Protein AF-A0A661D7A5-F1 (afdb_monomer)

Secondary structure (DSSP, 8-state):
-PPPPHHHHHHHHHHHHTT-SEEE--HHHHHHHHHH--SEEETTEEE--HHHHHHHHHHHHHHHSS-TTT-PPPS-HHHHTTT-S-S---SS-TTTTEEEEE-SSS-BGGGTB--PPTT--EEEEGGG---TT--EEEEE--HHHHHTGGGS---GGGTTSEEEE--STHHHHHHHHHHHHS-TT-EEEEE--SSHHHHHHHHHSTTEEEE------HHHHTTS-GGGG-

Foldseek 3Di:
DDDQAPVLLQVLLVCLQVVDQKDFLDPSVVVVCVVQVAADDDPRMGGHDPVSNVSSQVVCCVAVQDGSPVPQDADAPVVSVVGHPDQRRYPARNLLQKWWKAFLFFAPVQQPGTHDDQLDTDIDGNVSGDQVPAQEEEEEADPVCVSNVNVDPDDPVRRGHIYTYCDDDSSVSNQLVNLVPHDLNRAYEYEYPPDPVSVVCQVPRPSHDYYDDDDDDPVVVVPDDPVVPD

Structure (mmCIF, N/CA/C/O backbone):
data_AF-A0A661D7A5-F1
#
_entry.id   AF-A0A661D7A5-F1
#
loop_
_atom_site.group_PDB
_atom_site.id
_atom_site.type_symbol
_atom_site.label_atom_id
_atom_site.label_alt_id
_atom_site.label_comp_id
_atom_site.label_asym_id
_atom_site.label_entity_id
_atom_site.label_seq_id
_atom_site.pdbx_PDB_ins_code
_atom_site.Cartn_x
_atom_site.Cartn_y
_atom_site.Cartn_z
_atom_site.occupancy
_atom_site.B_iso_or_equiv
_atom_site.auth_seq_id
_atom_site.auth_comp_id
_atom_site.auth_asym_id
_atom_site.auth_atom_id
_atom_site.pdbx_PDB_model_num
ATOM 1 N N . MET A 1 1 ? 19.283 -17.595 -11.813 1.00 38.16 1 MET A N 1
ATOM 2 C CA . MET A 1 1 ? 20.186 -16.515 -12.274 1.00 38.16 1 MET A CA 1
ATOM 3 C C . MET A 1 1 ? 19.379 -15.227 -12.352 1.00 38.16 1 MET A C 1
ATOM 5 O O . MET A 1 1 ? 18.215 -15.293 -12.727 1.00 38.16 1 MET A O 1
ATOM 9 N N . ALA A 1 2 ? 19.924 -14.093 -11.909 1.00 44.44 2 ALA A N 1
ATOM 10 C CA . ALA A 1 2 ? 19.205 -12.819 -11.947 1.00 44.44 2 ALA A CA 1
ATOM 11 C C . ALA A 1 2 ? 19.074 -12.344 -13.404 1.00 44.44 2 ALA A C 1
ATOM 13 O O . ALA A 1 2 ? 20.087 -12.173 -14.073 1.00 44.44 2 ALA A O 1
ATOM 14 N N . GLY A 1 3 ? 17.844 -12.180 -13.896 1.00 66.06 3 GLY A N 1
ATOM 15 C CA . GLY A 1 3 ? 17.587 -11.725 -15.266 1.00 66.06 3 GLY A CA 1
ATOM 16 C C . GLY A 1 3 ? 17.964 -10.256 -15.488 1.00 66.06 3 GLY A C 1
ATOM 17 O O . GLY A 1 3 ? 18.005 -9.459 -14.547 1.00 66.06 3 GLY A O 1
ATOM 18 N N . LEU A 1 4 ? 18.216 -9.888 -16.745 1.00 78.31 4 LEU A N 1
ATOM 19 C CA . LEU A 1 4 ? 18.549 -8.518 -17.133 1.00 78.31 4 LEU A CA 1
ATOM 20 C C . LEU A 1 4 ? 17.357 -7.568 -16.914 1.00 78.31 4 LEU A C 1
ATOM 22 O O . LEU A 1 4 ? 16.273 -7.761 -17.460 1.00 78.31 4 LEU A O 1
ATOM 26 N N . GLY A 1 5 ? 17.565 -6.509 -16.125 1.00 79.56 5 GLY A N 1
ATOM 27 C CA . GLY A 1 5 ? 16.567 -5.454 -15.896 1.00 79.56 5 GLY A CA 1
ATOM 28 C C . GLY A 1 5 ? 16.405 -4.474 -17.070 1.00 79.56 5 GLY A C 1
ATOM 29 O O . GLY A 1 5 ? 17.194 -4.482 -18.016 1.00 79.56 5 GLY A O 1
ATOM 30 N N . ARG A 1 6 ? 15.421 -3.568 -16.980 1.00 80.50 6 ARG A N 1
ATOM 31 C CA . ARG A 1 6 ? 15.037 -2.627 -18.054 1.00 80.50 6 ARG A CA 1
ATOM 32 C C . ARG A 1 6 ? 16.199 -1.807 -18.624 1.00 80.50 6 ARG A C 1
ATOM 34 O O . ARG A 1 6 ? 16.338 -1.730 -19.841 1.00 80.50 6 ARG A O 1
ATOM 41 N N . SER A 1 7 ? 17.065 -1.259 -17.769 1.00 83.06 7 SER A N 1
ATOM 42 C CA . SER A 1 7 ? 18.216 -0.452 -18.201 1.00 83.06 7 SER A CA 1
ATOM 43 C C . SER A 1 7 ? 19.174 -1.228 -19.113 1.00 83.06 7 SER A C 1
ATOM 45 O O . SER A 1 7 ? 19.693 -0.668 -20.074 1.00 83.06 7 SER A O 1
ATOM 47 N N . HIS A 1 8 ? 19.360 -2.531 -18.869 1.00 90.19 8 HIS A N 1
ATOM 48 C CA . HIS A 1 8 ? 20.185 -3.396 -19.718 1.00 90.19 8 HIS A CA 1
ATOM 49 C C . HIS A 1 8 ? 19.562 -3.561 -21.106 1.00 90.19 8 HIS A C 1
ATOM 51 O O . HIS A 1 8 ? 20.225 -3.379 -22.125 1.00 90.19 8 HIS A O 1
ATOM 57 N N . LYS A 1 9 ? 18.259 -3.858 -21.145 1.00 89.75 9 LYS A N 1
ATOM 58 C CA . LYS A 1 9 ? 17.516 -4.060 -22.394 1.00 89.75 9 LYS A CA 1
ATOM 59 C C . LYS A 1 9 ? 17.484 -2.785 -23.234 1.00 89.75 9 LYS A C 1
ATOM 61 O O . LYS A 1 9 ? 17.647 -2.845 -24.448 1.00 89.75 9 LYS A O 1
ATOM 66 N N . GLN A 1 10 ? 17.376 -1.624 -22.589 1.00 90.94 10 GLN A N 1
ATOM 67 C CA . GLN A 1 10 ? 17.417 -0.327 -23.260 1.00 90.94 10 GLN A CA 1
ATOM 68 C C . GLN A 1 10 ? 18.773 -0.037 -23.919 1.00 90.94 10 GLN A C 1
ATOM 70 O O . GLN A 1 10 ? 18.814 0.487 -25.033 1.00 90.94 10 GLN A O 1
ATOM 75 N N . GLU A 1 11 ? 19.881 -0.425 -23.287 1.00 93.25 11 GLU A N 1
ATOM 76 C CA . GLU A 1 11 ? 21.208 -0.301 -23.898 1.00 93.25 11 GLU A CA 1
ATOM 77 C C . GLU A 1 11 ? 21.402 -1.267 -25.076 1.00 93.25 11 GLU A C 1
ATOM 79 O O . GLU A 1 11 ? 21.977 -0.872 -26.092 1.00 93.25 11 GLU A O 1
ATOM 84 N N . VAL A 1 12 ? 20.845 -2.482 -25.015 1.00 91.81 12 VAL A N 1
ATOM 85 C CA . VAL A 1 12 ? 20.840 -3.415 -26.158 1.00 91.81 12 VAL A CA 1
ATOM 86 C C . VAL A 1 12 ? 20.012 -2.869 -27.327 1.00 91.81 12 VAL A C 1
ATOM 88 O O . VAL A 1 12 ? 20.498 -2.855 -28.459 1.00 91.81 12 VAL A O 1
ATOM 91 N N . VAL A 1 13 ? 18.813 -2.332 -27.067 1.00 93.31 13 VAL A N 1
ATOM 92 C CA . VAL A 1 13 ? 17.989 -1.633 -28.075 1.00 93.31 13 VAL A CA 1
ATOM 93 C C . VAL A 1 13 ? 18.787 -0.505 -28.727 1.00 93.31 13 VAL A C 1
ATOM 95 O O . VAL A 1 13 ? 18.857 -0.408 -29.953 1.00 93.31 13 VAL A O 1
ATOM 98 N N . LYS A 1 14 ? 19.439 0.337 -27.918 1.00 93.38 14 LYS A N 1
ATOM 99 C CA . LYS A 1 14 ? 20.245 1.461 -28.403 1.00 93.38 14 LYS A CA 1
ATOM 100 C C . LYS A 1 14 ? 21.409 0.991 -29.271 1.00 93.38 14 LYS A C 1
ATOM 102 O O . LYS A 1 14 ? 21.626 1.560 -30.339 1.00 93.38 14 LYS A O 1
ATOM 107 N N . LEU A 1 15 ? 22.134 -0.044 -28.844 1.00 94.56 15 LEU A N 1
ATOM 108 C CA . LEU A 1 15 ? 23.240 -0.625 -29.603 1.00 94.56 15 LEU A CA 1
ATOM 109 C C . LEU A 1 15 ? 22.775 -1.144 -30.968 1.00 94.56 15 LEU A C 1
ATOM 111 O O . LEU A 1 15 ? 23.405 -0.831 -31.982 1.00 94.56 15 LEU A O 1
ATOM 115 N N . LEU A 1 16 ? 21.670 -1.893 -30.999 1.00 92.69 16 LEU A N 1
ATOM 116 C CA . LEU A 1 16 ? 21.155 -2.533 -32.210 1.00 92.69 16 LEU A CA 1
ATOM 117 C C . LEU A 1 16 ? 20.518 -1.528 -33.178 1.00 92.69 16 LEU A C 1
ATOM 119 O O . LEU A 1 16 ? 20.823 -1.578 -34.371 1.00 92.69 16 LEU A O 1
ATOM 123 N N . LYS A 1 17 ? 19.716 -0.571 -32.686 1.00 91.06 17 LYS A N 1
ATOM 124 C CA . LYS A 1 17 ? 19.132 0.504 -33.513 1.00 91.06 17 LYS A CA 1
ATOM 125 C C . LYS A 1 17 ? 20.206 1.401 -34.122 1.00 91.06 17 LYS A C 1
ATOM 127 O O . LYS A 1 17 ? 20.164 1.701 -35.310 1.00 91.06 17 LYS A O 1
ATOM 132 N N . GLN A 1 18 ? 21.198 1.799 -33.324 1.00 90.81 18 GLN A N 1
ATOM 133 C CA . GLN A 1 18 ? 22.277 2.687 -33.775 1.00 90.81 18 GLN A CA 1
ATOM 134 C C . GLN A 1 18 ? 23.393 1.941 -34.520 1.00 90.81 18 GLN A C 1
ATOM 136 O O . GLN A 1 18 ? 24.372 2.566 -34.919 1.00 90.81 18 GLN A O 1
ATOM 141 N N . ARG A 1 19 ? 23.276 0.613 -34.683 1.00 88.88 19 ARG A N 1
ATOM 142 C CA . ARG A 1 19 ? 24.289 -0.262 -35.298 1.00 88.88 19 ARG A CA 1
ATOM 143 C C . ARG A 1 19 ? 25.697 0.002 -34.758 1.00 88.88 19 ARG A C 1
ATOM 145 O O . ARG A 1 19 ? 26.676 -0.024 -35.507 1.00 88.88 19 ARG A O 1
ATOM 152 N N . LYS A 1 20 ? 25.814 0.247 -33.451 1.00 90.12 20 LYS A N 1
ATOM 153 C CA . LYS A 1 20 ? 27.119 0.467 -32.821 1.00 90.12 20 LYS A CA 1
ATOM 154 C C . LYS A 1 20 ? 27.970 -0.787 -32.956 1.00 90.12 20 LYS A C 1
ATOM 156 O O . LYS A 1 20 ? 27.461 -1.901 -32.892 1.00 90.12 20 LYS A O 1
ATOM 161 N N . THR A 1 21 ? 29.261 -0.599 -33.184 1.00 91.38 21 THR A N 1
ATOM 162 C CA . THR A 1 21 ? 30.257 -1.680 -33.246 1.00 91.38 21 THR A CA 1
ATOM 163 C C . THR A 1 21 ? 31.017 -1.828 -31.936 1.00 91.38 21 THR A C 1
ATOM 165 O O . THR A 1 21 ? 31.726 -2.806 -31.754 1.00 91.38 21 THR A O 1
ATOM 168 N N . GLN A 1 22 ? 30.878 -0.867 -31.020 1.00 92.62 22 GLN A N 1
ATOM 169 C CA . GLN A 1 22 ? 31.524 -0.901 -29.716 1.00 92.62 22 GLN A CA 1
ATOM 170 C C . GLN A 1 22 ? 30.754 -0.080 -28.678 1.00 92.62 22 GLN A C 1
ATOM 172 O O . GLN A 1 22 ? 30.096 0.913 -29.011 1.00 92.62 22 GLN A O 1
ATOM 177 N N . VAL A 1 23 ? 30.899 -0.461 -27.413 1.00 93.19 23 VAL A N 1
ATOM 178 C CA . VAL A 1 23 ? 30.398 0.259 -26.232 1.00 93.19 23 VAL A CA 1
ATOM 179 C C . VAL A 1 23 ? 31.426 0.209 -25.110 1.00 93.19 23 VAL A C 1
ATOM 181 O O . VAL A 1 23 ? 32.253 -0.697 -25.057 1.00 93.19 23 VAL A O 1
ATOM 184 N N . THR A 1 24 ? 31.387 1.177 -24.195 1.00 95.12 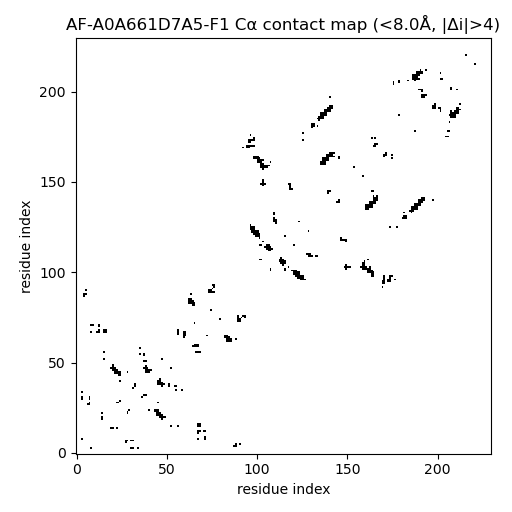24 THR A N 1
ATOM 185 C CA . THR A 1 24 ? 32.215 1.132 -22.984 1.00 95.12 24 THR A CA 1
ATOM 186 C C . THR A 1 24 ? 31.806 -0.062 -22.128 1.00 95.12 24 THR A C 1
ATOM 188 O O . THR A 1 24 ? 30.619 -0.249 -21.850 1.00 95.12 24 THR A O 1
ATOM 191 N N . PHE A 1 25 ? 32.786 -0.828 -21.648 1.00 91.50 25 PHE A N 1
ATOM 192 C CA . PHE A 1 25 ? 32.586 -2.008 -20.806 1.00 91.50 25 PHE A CA 1
ATOM 193 C C . PHE A 1 25 ? 32.275 -1.633 -19.346 1.00 91.50 25 PHE A C 1
ATOM 195 O O . PHE A 1 25 ? 32.978 -1.987 -18.400 1.00 91.50 25 PHE A O 1
ATOM 202 N N . SER A 1 26 ? 31.219 -0.835 -19.194 1.00 93.00 26 SER A N 1
ATOM 203 C CA . SER A 1 26 ? 30.629 -0.397 -17.928 1.00 93.00 26 SER A CA 1
ATOM 204 C C . SER A 1 26 ? 30.024 -1.566 -17.149 1.00 93.00 26 SER A C 1
ATOM 206 O O . SER A 1 26 ? 29.779 -2.627 -17.715 1.00 93.00 26 SER A O 1
ATOM 208 N N . THR A 1 27 ? 29.707 -1.357 -15.870 1.00 90.56 27 THR A N 1
ATOM 209 C CA . THR A 1 27 ? 29.027 -2.348 -15.013 1.00 90.56 27 THR A CA 1
ATOM 210 C C . THR A 1 27 ? 27.751 -2.913 -15.647 1.00 90.56 27 THR A C 1
ATOM 212 O O . THR A 1 27 ? 27.492 -4.110 -15.559 1.00 90.56 27 THR A O 1
ATOM 215 N N . LEU A 1 28 ? 26.991 -2.078 -16.360 1.00 90.44 28 LEU A N 1
ATOM 216 C CA . LEU A 1 28 ? 25.791 -2.495 -17.082 1.00 90.44 28 LEU A CA 1
ATOM 217 C C . LEU A 1 28 ? 26.119 -3.428 -18.266 1.00 90.44 28 LEU A C 1
ATOM 219 O O . LEU A 1 28 ? 25.502 -4.479 -18.424 1.00 90.44 28 LEU A O 1
ATOM 223 N N . TRP A 1 29 ? 27.119 -3.079 -19.081 1.00 92.81 29 TRP A N 1
ATOM 224 C CA . TRP A 1 29 ? 27.552 -3.907 -20.216 1.00 92.81 29 TRP A CA 1
ATOM 225 C C . TRP A 1 29 ? 28.325 -5.161 -19.788 1.00 92.81 29 TRP A C 1
ATOM 227 O O . TRP A 1 29 ? 28.289 -6.156 -20.503 1.00 92.81 29 TRP A O 1
ATOM 237 N N . GLN A 1 30 ? 28.938 -5.162 -18.603 1.00 87.62 30 GLN A N 1
ATOM 238 C CA . GLN A 1 30 ? 29.488 -6.363 -17.968 1.00 87.62 30 GLN A CA 1
ATOM 239 C C . GLN A 1 30 ? 28.385 -7.357 -17.602 1.00 87.62 30 GLN A C 1
ATOM 241 O O . GLN A 1 30 ? 28.549 -8.551 -17.831 1.00 87.62 30 GLN A O 1
ATOM 246 N N . ALA A 1 31 ? 27.249 -6.881 -17.083 1.00 84.50 31 ALA A N 1
ATOM 247 C CA . ALA A 1 31 ? 26.100 -7.737 -16.797 1.00 84.50 31 ALA A CA 1
ATOM 248 C C . ALA A 1 31 ? 25.474 -8.305 -18.082 1.00 84.50 31 ALA A C 1
ATOM 250 O O . ALA A 1 31 ? 25.195 -9.498 -18.140 1.00 84.50 31 ALA A O 1
ATOM 251 N N . ILE A 1 32 ? 25.322 -7.483 -19.131 1.00 83.94 32 ILE A N 1
ATOM 252 C CA . ILE A 1 32 ? 24.841 -7.935 -20.452 1.00 83.94 32 ILE A CA 1
ATOM 253 C C . ILE A 1 32 ? 25.791 -8.981 -21.046 1.00 83.94 32 ILE A C 1
ATOM 255 O O . ILE A 1 32 ? 25.340 -10.025 -21.510 1.00 83.94 32 ILE A O 1
ATOM 259 N N . TYR A 1 33 ? 27.101 -8.727 -20.999 1.00 83.00 33 TYR A N 1
ATOM 260 C CA . TYR A 1 33 ? 28.113 -9.658 -21.491 1.00 83.00 33 TYR A CA 1
ATOM 261 C C . TYR A 1 33 ? 28.133 -10.962 -20.693 1.00 83.00 33 TYR A C 1
ATOM 263 O O . TYR A 1 33 ? 28.157 -12.025 -21.289 1.00 83.00 33 TYR A O 1
ATOM 271 N N . LYS A 1 34 ? 28.052 -10.908 -19.360 1.00 80.38 34 LYS A N 1
ATOM 272 C CA . LYS A 1 34 ? 27.976 -12.110 -18.514 1.00 80.38 34 LYS A CA 1
ATOM 273 C C . LYS A 1 34 ? 26.723 -12.948 -18.790 1.00 80.38 34 LYS A C 1
ATOM 275 O O . LYS A 1 34 ? 26.726 -14.144 -18.534 1.00 80.38 34 LYS A O 1
ATOM 280 N N . HIS A 1 35 ? 25.646 -12.311 -19.243 1.00 78.81 35 HIS A N 1
ATOM 281 C CA . HIS A 1 35 ? 24.372 -12.975 -19.499 1.00 78.81 35 HIS A CA 1
ATOM 282 C C . HIS A 1 35 ? 24.306 -13.611 -20.890 1.00 78.81 35 HIS A C 1
ATOM 284 O O . HIS A 1 35 ? 23.866 -14.748 -21.012 1.00 78.81 35 HIS A O 1
ATOM 290 N N . PHE A 1 36 ? 24.742 -12.897 -21.932 1.00 79.44 36 PHE A N 1
ATOM 291 C CA . PHE A 1 36 ? 24.670 -13.394 -23.311 1.00 79.44 36 PHE A CA 1
ATOM 292 C C . PHE A 1 36 ? 25.971 -13.996 -23.837 1.00 79.44 36 PHE A C 1
ATOM 294 O O . PHE A 1 36 ? 25.916 -14.769 -24.785 1.00 79.44 36 PHE A O 1
ATOM 301 N N . GLU A 1 37 ? 27.116 -13.617 -23.269 1.00 80.38 37 GLU A N 1
ATOM 302 C CA . GLU A 1 37 ? 28.463 -14.022 -23.701 1.00 80.38 37 GLU A CA 1
ATOM 303 C C . GLU A 1 37 ? 28.752 -13.699 -25.181 1.00 80.38 37 GLU A C 1
ATOM 305 O O . GLU A 1 37 ? 29.412 -14.452 -25.892 1.00 80.38 37 GLU A O 1
ATOM 310 N N . ILE A 1 38 ? 28.247 -12.554 -25.660 1.00 79.19 38 ILE A N 1
ATOM 311 C CA . ILE A 1 38 ? 28.358 -12.112 -27.060 1.00 79.19 38 ILE A CA 1
ATOM 312 C C . ILE A 1 38 ? 29.224 -10.852 -27.178 1.00 79.19 38 ILE A C 1
ATOM 314 O O . ILE A 1 38 ? 29.037 -9.881 -26.439 1.00 79.19 38 ILE A O 1
ATOM 318 N N . GLY A 1 39 ? 30.109 -10.848 -28.180 1.00 83.25 39 GLY A N 1
ATOM 319 C CA . GLY A 1 39 ? 31.090 -9.793 -28.443 1.00 83.25 39 GLY A CA 1
ATOM 320 C C . GLY A 1 39 ? 32.467 -10.099 -27.846 1.00 83.25 39 GLY A C 1
ATOM 321 O O . GLY A 1 39 ? 32.665 -11.112 -27.181 1.00 83.25 39 GLY A O 1
ATOM 322 N N . SER A 1 40 ? 33.435 -9.216 -28.088 1.00 77.94 40 SER A N 1
ATOM 323 C CA . SER A 1 40 ? 34.814 -9.353 -27.605 1.00 77.94 40 SER A CA 1
ATOM 324 C C . SER A 1 40 ? 35.255 -8.141 -26.790 1.00 77.94 40 SER A C 1
ATOM 326 O O . SER A 1 40 ? 34.901 -7.001 -27.087 1.00 77.94 40 SER A O 1
ATOM 328 N N . ILE A 1 41 ? 36.018 -8.378 -25.724 1.00 86.38 41 ILE A N 1
ATOM 329 C CA . ILE A 1 41 ? 36.507 -7.313 -24.845 1.00 86.38 41 ILE A CA 1
ATOM 330 C C . ILE A 1 41 ? 37.875 -6.849 -25.343 1.00 86.38 41 ILE A C 1
ATOM 332 O O . ILE A 1 41 ? 38.805 -7.647 -25.429 1.00 86.38 41 ILE A O 1
ATOM 336 N N . ASP A 1 42 ? 38.010 -5.552 -25.608 1.00 84.75 42 ASP A N 1
ATOM 337 C CA . ASP A 1 42 ? 39.279 -4.909 -25.953 1.00 84.75 42 ASP A CA 1
ATOM 338 C C . ASP A 1 42 ? 39.356 -3.518 -25.311 1.00 84.75 42 ASP A C 1
ATOM 340 O O . ASP A 1 42 ? 38.432 -2.714 -25.430 1.00 84.75 42 ASP A O 1
ATOM 344 N N . ASN A 1 43 ? 40.445 -3.229 -24.594 1.00 83.81 43 ASN A N 1
ATOM 345 C CA . ASN A 1 43 ? 40.748 -1.917 -24.006 1.00 83.81 43 ASN A CA 1
ATOM 346 C C . ASN A 1 43 ? 39.547 -1.193 -23.354 1.00 83.81 43 ASN A C 1
ATOM 348 O O . ASN A 1 43 ? 39.214 -0.053 -23.689 1.00 83.81 43 ASN A O 1
ATOM 352 N N . LYS A 1 44 ? 38.894 -1.855 -22.384 1.00 88.81 44 LYS A N 1
ATOM 353 C CA . LYS A 1 44 ? 37.699 -1.362 -21.655 1.00 88.81 44 LYS A CA 1
ATOM 354 C C . LYS A 1 44 ? 36.475 -1.102 -22.541 1.00 88.81 44 LYS A C 1
ATOM 356 O O . LYS A 1 44 ? 35.543 -0.406 -22.125 1.00 88.81 44 LYS A O 1
ATOM 361 N N . LYS A 1 45 ? 36.446 -1.664 -23.742 1.00 91.88 45 LYS A N 1
ATOM 362 C CA . LYS A 1 45 ? 35.297 -1.658 -24.639 1.00 91.88 45 LYS A CA 1
ATOM 363 C C . LYS A 1 45 ? 34.854 -3.084 -24.913 1.00 91.88 45 LYS A C 1
ATOM 365 O O . LYS A 1 45 ? 35.649 -4.017 -24.870 1.00 91.88 45 LYS A O 1
ATOM 370 N N . LEU A 1 46 ? 33.569 -3.223 -25.188 1.00 91.12 46 LEU A N 1
ATOM 371 C CA . LEU A 1 46 ? 32.985 -4.432 -25.737 1.00 91.12 46 LEU A CA 1
ATOM 372 C C . LEU A 1 46 ? 32.696 -4.169 -27.213 1.00 91.12 46 LEU A C 1
ATOM 374 O O . LEU A 1 46 ? 31.984 -3.215 -27.538 1.00 91.12 46 LEU A O 1
ATOM 378 N N . ILE A 1 47 ? 33.307 -4.967 -28.079 1.00 90.31 47 ILE A N 1
ATOM 379 C CA . ILE A 1 47 ? 33.272 -4.867 -29.535 1.00 90.31 47 ILE A CA 1
ATOM 380 C C . ILE A 1 47 ? 32.308 -5.920 -30.077 1.00 90.31 47 ILE A C 1
ATOM 382 O O . ILE A 1 47 ? 32.268 -7.053 -29.605 1.00 90.31 47 ILE A O 1
ATOM 386 N N . PHE A 1 48 ? 31.535 -5.536 -31.089 1.00 87.06 48 PHE A N 1
ATOM 387 C CA . PHE A 1 48 ? 30.560 -6.390 -31.747 1.00 87.06 48 PHE A CA 1
ATOM 388 C C . PHE A 1 48 ? 30.793 -6.402 -33.254 1.00 87.06 48 PHE A C 1
ATOM 390 O O . PHE A 1 48 ? 30.715 -5.363 -33.922 1.00 87.06 48 PHE A O 1
ATOM 397 N N . SER A 1 49 ? 31.004 -7.594 -33.804 1.00 79.62 49 SER A N 1
ATOM 398 C CA . SER A 1 49 ? 30.921 -7.829 -35.240 1.00 79.62 49 SER A CA 1
ATOM 399 C C . SER A 1 49 ? 29.470 -7.742 -35.735 1.00 79.62 49 SER A C 1
ATOM 401 O O . SER A 1 49 ? 28.502 -7.646 -34.973 1.00 79.62 49 SER A O 1
ATOM 403 N N . SER A 1 50 ? 29.281 -7.777 -37.055 1.00 77.00 50 SER A N 1
ATOM 404 C CA . SER A 1 50 ? 27.937 -7.906 -37.630 1.00 77.00 50 SER A CA 1
ATOM 405 C C . SER A 1 50 ? 27.253 -9.208 -37.209 1.00 77.00 50 SER A C 1
ATOM 407 O O . SER A 1 50 ? 26.053 -9.185 -36.950 1.00 77.00 50 SER A O 1
ATOM 409 N N . GLN A 1 51 ? 28.016 -10.295 -37.069 1.00 69.12 51 GLN A N 1
ATOM 410 C CA . GLN A 1 51 ? 27.506 -11.579 -36.600 1.00 69.12 51 GLN A CA 1
ATOM 411 C C . GLN A 1 51 ? 27.110 -11.512 -35.122 1.00 69.12 51 GLN A C 1
ATOM 413 O O . GLN A 1 51 ? 26.007 -11.921 -34.780 1.00 69.12 51 GLN A O 1
ATOM 418 N N . ASP A 1 52 ? 27.928 -10.885 -34.272 1.00 70.19 52 ASP A N 1
ATOM 419 C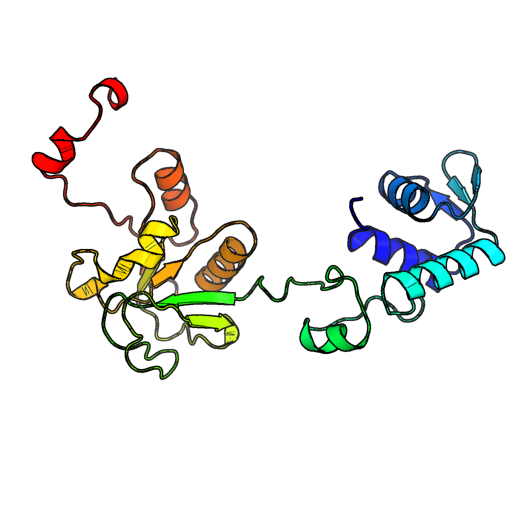 CA . ASP A 1 52 ? 27.620 -10.724 -32.843 1.00 70.19 52 ASP A CA 1
ATOM 420 C C . ASP A 1 52 ? 26.330 -9.939 -32.618 1.00 70.19 52 ASP A C 1
ATOM 422 O O . ASP A 1 52 ? 25.530 -10.282 -31.756 1.00 70.19 52 ASP A O 1
ATOM 426 N N . ARG A 1 53 ? 26.077 -8.897 -33.413 1.00 88.00 53 ARG A N 1
ATOM 427 C CA . ARG A 1 53 ? 24.831 -8.122 -33.301 1.00 88.00 53 ARG A CA 1
ATOM 428 C C . ARG A 1 53 ? 23.606 -8.925 -33.708 1.00 88.00 53 ARG A C 1
ATOM 430 O O . ARG A 1 53 ? 22.542 -8.726 -33.125 1.00 88.00 53 ARG A O 1
ATOM 437 N N . GLU A 1 54 ? 23.737 -9.805 -34.694 1.00 79.06 54 GLU A N 1
ATOM 438 C CA . GLU A 1 54 ? 22.634 -10.672 -35.102 1.00 79.06 54 GLU A CA 1
ATOM 439 C C . GLU A 1 54 ? 22.407 -11.801 -34.091 1.00 79.06 54 GLU A C 1
ATOM 441 O O . GLU A 1 54 ? 21.259 -12.089 -33.754 1.00 79.06 54 GLU A O 1
ATOM 446 N N . CYS A 1 55 ? 23.478 -12.357 -33.518 1.00 69.50 55 CYS A N 1
ATOM 447 C CA . CYS A 1 55 ? 23.399 -13.285 -32.393 1.00 69.50 55 CYS A CA 1
ATOM 448 C C . CYS A 1 55 ? 22.742 -12.619 -31.177 1.00 69.50 55 CYS A C 1
ATOM 450 O O . CYS A 1 55 ? 21.814 -13.179 -30.607 1.00 69.50 55 CYS A O 1
ATOM 452 N N . LEU A 1 56 ? 23.151 -11.396 -30.820 1.00 83.94 56 LEU A N 1
ATOM 453 C CA . LEU A 1 56 ? 22.588 -10.654 -29.690 1.00 83.94 56 LEU A CA 1
ATOM 454 C C . LEU A 1 56 ? 21.103 -10.362 -29.904 1.00 83.94 56 LEU A C 1
ATOM 456 O O . LEU A 1 56 ? 20.310 -10.542 -28.986 1.00 83.94 56 LEU A O 1
ATOM 460 N N . ARG A 1 57 ? 20.714 -9.956 -31.119 1.00 88.31 57 ARG A N 1
ATOM 461 C CA . ARG A 1 57 ? 19.307 -9.770 -31.490 1.00 88.31 57 ARG A CA 1
ATOM 462 C C . ARG A 1 57 ? 18.524 -11.076 -31.393 1.00 88.31 57 ARG A C 1
ATOM 464 O O . ARG A 1 57 ? 17.456 -11.081 -30.799 1.00 88.31 57 ARG A O 1
ATOM 471 N N . SER A 1 58 ? 19.043 -12.165 -31.952 1.00 72.19 58 SER A N 1
ATOM 472 C CA . SER A 1 58 ? 18.360 -13.464 -31.963 1.00 72.19 58 SER A CA 1
ATOM 473 C C . SER A 1 58 ? 18.174 -14.015 -30.548 1.00 72.19 58 SER A C 1
ATOM 475 O O . SER A 1 58 ? 17.084 -14.467 -30.200 1.00 72.19 58 SER A O 1
ATOM 477 N N . SER A 1 59 ? 19.206 -13.911 -29.706 1.00 72.12 59 SER A N 1
ATOM 478 C CA . SER A 1 59 ? 19.146 -14.282 -28.289 1.00 72.12 59 SER A CA 1
ATOM 479 C C . SER A 1 59 ? 18.168 -13.400 -27.515 1.00 72.12 59 SER A C 1
ATOM 481 O O . SER A 1 59 ? 17.355 -13.917 -26.754 1.00 72.12 59 SER A O 1
ATOM 483 N N . ALA A 1 60 ? 18.180 -12.088 -27.759 1.00 81.38 60 ALA A N 1
ATOM 484 C CA . ALA A 1 60 ? 17.239 -11.157 -27.150 1.00 81.38 60 ALA A CA 1
ATOM 485 C C . ALA A 1 60 ? 15.786 -11.424 -27.575 1.00 81.38 60 ALA A C 1
ATOM 487 O O . ALA A 1 60 ? 14.916 -11.416 -26.720 1.00 81.38 60 ALA A O 1
ATOM 488 N N . ILE A 1 61 ? 15.509 -11.726 -28.850 1.00 81.44 61 ILE A N 1
ATOM 489 C CA . ILE A 1 61 ? 14.159 -12.098 -29.316 1.00 81.44 61 ILE A CA 1
ATOM 490 C C . ILE A 1 61 ? 13.686 -13.365 -28.608 1.00 81.44 61 ILE A C 1
ATOM 492 O O . ILE A 1 61 ? 12.572 -13.410 -28.093 1.00 81.44 61 ILE A O 1
ATOM 496 N N . LYS A 1 62 ? 14.548 -14.386 -28.560 1.00 70.88 62 LYS A N 1
ATOM 497 C CA . LYS A 1 62 ? 14.234 -15.672 -27.933 1.00 70.88 62 LYS A CA 1
ATOM 498 C C . LYS A 1 62 ? 13.943 -15.533 -26.438 1.00 70.88 62 LYS A C 1
ATOM 500 O O . LYS A 1 62 ? 13.091 -16.248 -25.924 1.00 70.88 62 LYS A O 1
ATOM 505 N N . GLU A 1 63 ? 14.659 -14.650 -25.749 1.00 73.12 63 GLU A N 1
ATOM 506 C CA . GLU A 1 63 ? 14.513 -14.456 -24.306 1.00 73.12 63 GLU A CA 1
ATOM 507 C C . GLU A 1 63 ? 13.430 -13.434 -23.935 1.00 73.12 63 GLU A C 1
ATOM 509 O O . GLU A 1 63 ? 12.746 -13.596 -22.931 1.00 73.12 63 GLU A O 1
ATOM 514 N N . TRP A 1 64 ? 13.279 -12.355 -24.704 1.00 78.69 64 TRP A N 1
ATOM 515 C CA . TRP A 1 64 ? 12.434 -11.212 -24.341 1.00 78.69 64 TRP A CA 1
ATOM 516 C C . TRP A 1 64 ? 11.088 -11.195 -25.057 1.00 78.69 64 TRP A C 1
ATOM 518 O O . TRP A 1 64 ? 10.215 -10.425 -24.662 1.00 78.69 64 TRP A O 1
ATOM 528 N N . GLY A 1 65 ? 10.914 -12.004 -26.103 1.00 70.88 65 GLY A N 1
ATOM 529 C CA . GLY A 1 65 ? 9.650 -12.106 -26.829 1.00 70.88 65 GLY A CA 1
ATOM 530 C C . GLY A 1 65 ? 9.355 -10.946 -27.785 1.00 70.88 65 GLY A C 1
ATOM 531 O O . GLY A 1 65 ? 8.283 -10.899 -28.375 1.00 70.88 65 GLY A O 1
ATOM 532 N N . PHE A 1 66 ? 10.284 -10.004 -27.969 1.00 79.25 66 PHE A N 1
ATOM 533 C CA . PHE A 1 66 ? 10.159 -8.910 -28.937 1.00 79.25 66 PHE A CA 1
ATOM 534 C C . PHE A 1 66 ? 11.505 -8.613 -29.601 1.00 79.25 66 PHE A C 1
ATOM 536 O O . PHE A 1 66 ? 12.562 -8.943 -29.060 1.00 79.25 66 PHE A O 1
ATOM 543 N N . ASP A 1 67 ? 11.477 -7.962 -30.765 1.00 86.25 67 ASP A N 1
ATOM 544 C CA . ASP A 1 67 ? 12.691 -7.522 -31.450 1.00 86.25 67 ASP A CA 1
ATOM 545 C C . ASP A 1 67 ? 13.209 -6.193 -30.871 1.00 86.25 67 ASP A C 1
ATOM 547 O O . ASP A 1 67 ? 12.548 -5.158 -31.000 1.00 86.25 67 ASP A O 1
ATOM 551 N N . PRO A 1 68 ? 14.425 -6.151 -30.288 1.00 86.12 68 PRO A N 1
ATOM 552 C CA . PRO A 1 68 ? 15.004 -4.909 -29.777 1.00 86.12 68 PRO A CA 1
ATOM 553 C C . PRO A 1 68 ? 15.178 -3.809 -30.836 1.00 86.12 68 PRO A C 1
ATOM 555 O O . PRO A 1 68 ? 15.353 -2.640 -30.486 1.00 86.12 68 PRO A O 1
ATOM 558 N N . ARG A 1 69 ? 15.171 -4.149 -32.131 1.00 86.31 69 ARG A N 1
ATOM 559 C CA . ARG A 1 69 ? 15.218 -3.156 -33.213 1.00 86.31 69 ARG A CA 1
ATOM 560 C C . ARG A 1 69 ? 13.927 -2.358 -33.343 1.00 86.31 69 ARG A C 1
ATOM 562 O O . ARG A 1 69 ? 14.007 -1.233 -33.828 1.00 86.31 69 ARG A O 1
ATOM 569 N N . ASP A 1 70 ? 12.800 -2.864 -32.858 1.00 83.56 70 ASP A N 1
ATOM 570 C CA . ASP A 1 70 ? 11.524 -2.145 -32.898 1.00 83.56 70 ASP A CA 1
ATOM 571 C C . ASP A 1 70 ? 11.417 -1.164 -31.720 1.00 83.56 70 ASP A C 1
ATOM 573 O O . ASP A 1 70 ? 10.929 -0.041 -31.856 1.00 83.56 70 ASP A O 1
ATOM 577 N N . GLY A 1 71 ? 12.072 -1.475 -30.602 1.00 79.88 71 GLY A N 1
ATOM 578 C CA . GLY A 1 71 ? 12.090 -0.664 -29.385 1.00 79.88 71 GLY A CA 1
ATOM 579 C C . GLY A 1 71 ? 11.679 -1.491 -28.175 1.00 79.88 71 GLY A C 1
ATOM 580 O O . GLY A 1 71 ? 11.431 -2.684 -28.296 1.00 79.88 71 GLY A O 1
ATOM 581 N N . LEU A 1 72 ? 11.636 -0.866 -26.998 1.00 78.06 72 LEU A N 1
ATOM 582 C CA . LEU A 1 72 ? 10.973 -1.492 -25.854 1.00 78.06 72 LEU A CA 1
ATOM 583 C C . LEU A 1 72 ? 9.453 -1.367 -26.062 1.00 78.06 72 LEU A C 1
ATOM 585 O O . LEU A 1 72 ? 9.017 -0.265 -26.391 1.00 78.06 72 LEU A O 1
ATOM 589 N N . PRO A 1 73 ? 8.664 -2.442 -25.889 1.00 68.06 73 PRO A N 1
ATOM 590 C CA . PRO A 1 73 ? 7.207 -2.353 -25.925 1.00 68.06 73 PRO A CA 1
ATOM 591 C C . PRO A 1 73 ? 6.692 -1.421 -24.819 1.00 68.06 73 PRO A C 1
ATOM 593 O O . PRO A 1 73 ? 7.127 -1.535 -23.671 1.00 68.06 73 PRO A O 1
ATOM 596 N N . ASP A 1 74 ? 5.751 -0.540 -25.155 1.00 55.28 74 ASP A N 1
ATOM 597 C CA . ASP A 1 74 ? 5.019 0.297 -24.199 1.00 55.28 74 ASP A CA 1
ATOM 598 C C . ASP A 1 74 ? 3.603 -0.287 -24.010 1.00 55.28 74 ASP A C 1
ATOM 600 O O . ASP A 1 74 ? 2.882 -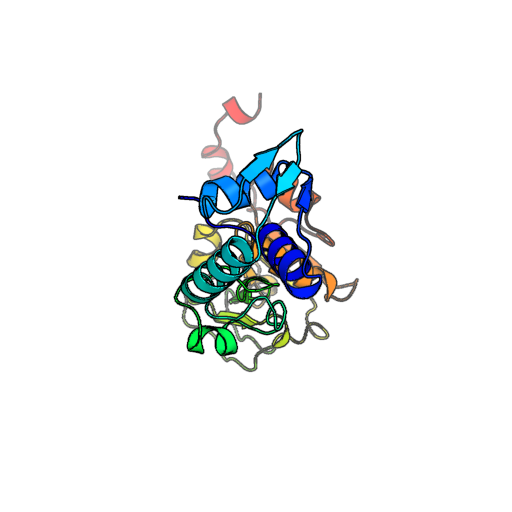0.467 -24.989 1.00 55.28 74 ASP A O 1
ATOM 604 N N . GLY A 1 75 ? 3.201 -0.624 -22.773 1.00 51.62 75 GLY A N 1
ATOM 605 C CA . GLY A 1 75 ? 1.874 -1.200 -22.487 1.00 51.62 75 GLY A CA 1
ATOM 606 C C . GLY A 1 75 ? 1.744 -1.949 -21.148 1.00 51.62 75 GLY A C 1
ATOM 607 O O . GLY A 1 75 ? 2.734 -2.193 -20.454 1.00 51.62 75 GLY A O 1
ATOM 608 N N . THR A 1 76 ? 0.504 -2.304 -20.778 1.00 45.25 76 THR A N 1
ATOM 609 C CA . THR A 1 76 ? 0.156 -3.050 -19.544 1.00 45.25 76 THR A CA 1
ATOM 610 C C . THR A 1 76 ? 0.255 -4.578 -19.736 1.00 45.25 76 THR A C 1
ATOM 612 O O . THR A 1 76 ? 0.223 -5.069 -20.861 1.00 45.25 76 THR A O 1
ATOM 615 N N . ARG A 1 77 ? 0.388 -5.360 -18.641 1.00 40.47 77 ARG A N 1
ATOM 616 C CA . ARG A 1 77 ? 0.672 -6.830 -18.636 1.00 40.47 77 ARG A CA 1
ATOM 617 C C . ARG A 1 77 ? -0.146 -7.658 -19.618 1.00 40.47 77 ARG A C 1
ATOM 619 O O . ARG A 1 77 ? 0.350 -8.664 -20.115 1.00 40.47 77 ARG A O 1
ATOM 626 N N . SER A 1 78 ? -1.406 -7.283 -19.808 1.00 38.91 78 SER A N 1
ATOM 627 C CA . SER A 1 78 ? -2.382 -8.066 -20.559 1.00 38.91 78 SER A CA 1
ATOM 628 C C . SER A 1 78 ? -2.025 -8.155 -22.044 1.00 38.91 78 SER A C 1
ATOM 630 O O . SER A 1 78 ? -2.293 -9.181 -22.658 1.00 38.91 78 SER A O 1
ATOM 632 N N . ASP A 1 79 ? -1.333 -7.147 -22.584 1.00 41.53 79 ASP A N 1
ATOM 633 C CA . ASP A 1 79 ? -0.909 -7.120 -23.989 1.00 41.53 79 ASP A CA 1
ATOM 634 C C . ASP A 1 79 ? 0.404 -7.896 -24.219 1.00 41.53 79 ASP A C 1
ATOM 636 O O . ASP A 1 79 ? 0.668 -8.404 -25.308 1.00 41.53 79 ASP A O 1
ATOM 640 N N . ILE A 1 80 ? 1.225 -8.045 -23.172 1.00 44.00 80 ILE A N 1
ATOM 641 C CA . ILE A 1 80 ? 2.565 -8.661 -23.226 1.00 44.00 80 ILE A CA 1
ATOM 642 C C . ILE A 1 80 ? 2.505 -10.185 -23.010 1.00 44.00 80 ILE A C 1
ATOM 644 O O . ILE A 1 80 ? 3.394 -10.915 -23.456 1.00 44.00 80 ILE A O 1
ATOM 648 N N . ALA A 1 81 ? 1.426 -10.690 -22.402 1.00 43.19 81 ALA A N 1
ATOM 649 C CA . ALA A 1 81 ? 1.197 -12.123 -22.196 1.00 43.19 81 ALA A CA 1
ATOM 650 C C . ALA A 1 81 ? 1.086 -12.930 -23.506 1.00 43.19 81 ALA A C 1
ATOM 652 O O . ALA A 1 81 ? 1.241 -14.148 -23.486 1.00 43.19 81 ALA A O 1
ATOM 653 N N . TYR A 1 82 ? 0.853 -12.269 -24.645 1.00 41.28 82 TYR A N 1
ATOM 654 C CA . TYR A 1 82 ? 0.801 -12.931 -25.949 1.00 41.28 82 TYR A CA 1
ATOM 655 C C . TYR A 1 82 ? 2.197 -13.260 -26.518 1.00 41.28 82 TYR A C 1
ATOM 657 O O . TYR A 1 82 ? 2.308 -14.122 -27.386 1.00 41.28 82 TYR A O 1
ATOM 665 N N . TYR A 1 83 ? 3.270 -12.618 -26.028 1.00 40.69 83 TYR A N 1
ATOM 666 C CA . TYR A 1 83 ? 4.588 -12.675 -26.678 1.00 40.69 83 TYR A CA 1
ATOM 667 C C . TYR A 1 83 ? 5.766 -13.130 -25.794 1.00 40.69 83 TYR A C 1
ATOM 669 O O . TYR A 1 83 ? 6.822 -13.431 -26.344 1.00 40.69 83 TYR A O 1
ATOM 677 N N . SER A 1 84 ? 5.643 -13.223 -24.463 1.00 37.88 84 SER A N 1
ATOM 678 C CA . SER A 1 84 ? 6.799 -13.473 -23.577 1.00 37.88 84 SER A CA 1
ATOM 679 C C . SER A 1 84 ? 6.529 -14.486 -22.460 1.00 37.88 84 SER A C 1
ATOM 681 O O . SER A 1 84 ? 5.570 -14.353 -21.703 1.00 37.88 84 SER A O 1
ATOM 683 N N . THR A 1 85 ? 7.442 -15.450 -22.305 1.00 39.75 85 THR A N 1
ATOM 684 C CA . THR A 1 85 ? 7.517 -16.397 -21.177 1.00 39.75 85 THR A CA 1
ATOM 685 C C . THR A 1 85 ? 8.211 -15.807 -19.940 1.00 39.75 85 THR A C 1
ATOM 687 O O . THR A 1 85 ? 8.309 -16.493 -18.924 1.00 39.75 85 THR A O 1
ATOM 690 N N . ASP A 1 86 ? 8.706 -14.563 -19.998 1.00 43.50 86 ASP A N 1
ATOM 691 C CA . ASP A 1 86 ? 9.440 -13.935 -18.895 1.00 43.50 86 ASP A CA 1
ATOM 692 C C . ASP A 1 86 ? 8.827 -12.578 -18.491 1.00 43.50 86 ASP A C 1
ATOM 694 O O . ASP A 1 86 ? 8.839 -11.574 -19.213 1.00 43.50 86 ASP A O 1
ATOM 698 N N . ASP A 1 87 ? 8.269 -12.577 -17.283 1.00 39.62 87 ASP A N 1
ATOM 699 C CA . ASP A 1 87 ? 7.324 -11.631 -16.668 1.00 39.62 87 ASP A CA 1
ATOM 700 C C . ASP A 1 87 ? 7.983 -10.304 -16.207 1.00 39.62 87 ASP A C 1
ATOM 702 O O . ASP A 1 87 ? 7.547 -9.658 -15.255 1.00 39.62 87 ASP A O 1
ATOM 706 N N . LYS A 1 88 ? 9.101 -9.895 -16.829 1.00 44.28 88 LYS A N 1
ATOM 707 C CA . LYS A 1 88 ? 9.996 -8.825 -16.323 1.00 44.28 88 LYS A CA 1
ATOM 708 C C . LYS A 1 88 ? 10.302 -7.724 -17.340 1.00 44.28 88 LYS A C 1
ATOM 710 O O . LYS A 1 88 ? 11.441 -7.260 -17.455 1.00 44.28 88 LYS A O 1
ATOM 715 N N . LEU A 1 89 ? 9.295 -7.319 -18.110 1.00 41.06 89 LEU A N 1
ATOM 716 C CA . LEU A 1 89 ? 9.433 -6.325 -19.183 1.00 41.06 89 LEU A CA 1
ATOM 717 C C . LEU A 1 89 ? 8.494 -5.125 -19.112 1.00 41.06 89 LEU A C 1
ATOM 719 O O . LEU A 1 89 ? 8.600 -4.243 -19.958 1.00 41.06 89 LEU A O 1
ATOM 723 N N . ALA A 1 90 ? 7.637 -5.037 -18.101 1.00 36.31 90 ALA A N 1
ATOM 724 C CA . ALA A 1 90 ? 6.769 -3.881 -17.955 1.00 36.31 90 ALA A CA 1
ATOM 725 C C . ALA A 1 90 ? 7.505 -2.708 -17.284 1.00 36.31 90 ALA A C 1
ATOM 727 O O . ALA A 1 90 ? 8.223 -2.865 -16.294 1.00 36.31 90 ALA A O 1
ATOM 728 N N . ALA A 1 91 ? 7.310 -1.525 -17.862 1.00 43.16 91 ALA A N 1
ATOM 729 C CA . ALA A 1 91 ? 7.763 -0.233 -17.363 1.00 43.16 91 ALA A CA 1
ATOM 730 C C . ALA A 1 91 ? 7.198 0.129 -15.984 1.00 43.16 91 ALA A C 1
ATOM 732 O O . ALA A 1 91 ? 7.857 0.826 -15.215 1.00 43.16 91 ALA A O 1
ATOM 733 N N . GLU A 1 92 ? 6.005 -0.378 -15.699 1.00 44.09 92 GLU A N 1
ATOM 734 C CA . GLU A 1 92 ? 5.308 -0.315 -14.426 1.00 44.09 92 GLU A CA 1
ATOM 735 C C . GLU A 1 92 ? 4.862 -1.735 -14.109 1.00 44.09 92 GLU A C 1
ATOM 737 O O . GLU A 1 92 ? 4.328 -2.428 -14.982 1.00 44.09 92 GLU A O 1
ATOM 742 N N . ASN A 1 93 ? 5.108 -2.209 -12.886 1.00 47.44 93 ASN A N 1
ATOM 743 C CA . ASN A 1 93 ? 4.559 -3.494 -12.493 1.00 47.44 93 ASN A CA 1
ATOM 744 C C . ASN A 1 93 ? 3.032 -3.354 -12.593 1.00 47.44 93 ASN A C 1
ATOM 746 O O . ASN A 1 93 ? 2.463 -2.418 -12.043 1.00 47.44 93 ASN A O 1
ATOM 750 N N . PRO A 1 94 ? 2.330 -4.283 -13.232 1.00 43.91 94 PRO A N 1
ATOM 751 C CA . PRO A 1 94 ? 0.872 -4.299 -13.274 1.00 43.91 94 PRO A CA 1
ATOM 752 C C . PRO A 1 94 ? 0.245 -4.338 -11.882 1.00 43.91 94 PRO A C 1
ATOM 754 O O . PRO A 1 94 ? -0.937 -4.079 -11.754 1.00 43.91 94 PRO A O 1
ATOM 757 N N . ASN A 1 95 ? 1.017 -4.657 -10.841 1.00 48.28 95 ASN A N 1
ATOM 758 C CA . ASN A 1 95 ? 0.611 -4.567 -9.443 1.00 48.28 95 ASN A CA 1
ATOM 759 C C . ASN A 1 95 ? 0.921 -3.207 -8.778 1.00 48.28 95 ASN A C 1
ATOM 761 O O . ASN A 1 95 ? 0.416 -2.979 -7.684 1.00 48.28 95 ASN A O 1
ATOM 765 N N . ASP A 1 96 ? 1.704 -2.316 -9.401 1.00 56.62 96 ASP A N 1
ATOM 766 C CA . ASP A 1 96 ? 2.170 -1.036 -8.824 1.00 56.62 96 ASP A CA 1
ATOM 767 C C . ASP A 1 96 ? 1.032 -0.040 -8.559 1.00 56.62 96 ASP A C 1
ATOM 769 O O . ASP A 1 96 ? 1.211 0.892 -7.781 1.00 56.62 96 ASP A O 1
ATOM 773 N N . ASN A 1 97 ? -0.142 -0.256 -9.158 1.00 69.81 97 ASN A N 1
ATOM 774 C CA . ASN A 1 97 ? -1.328 0.582 -8.979 1.00 69.81 97 ASN A CA 1
ATOM 775 C C . ASN A 1 97 ? -2.539 -0.197 -8.448 1.00 69.81 97 ASN A C 1
ATOM 777 O O . ASN A 1 97 ? -3.661 0.296 -8.546 1.00 69.81 97 ASN A O 1
ATOM 781 N N . TYR A 1 98 ? -2.347 -1.402 -7.900 1.00 83.19 98 TYR A N 1
ATOM 782 C CA . TYR A 1 98 ? -3.445 -2.142 -7.278 1.00 83.19 98 TYR A CA 1
ATOM 783 C C . TYR A 1 98 ? -3.453 -1.972 -5.768 1.00 83.19 98 TYR A C 1
ATOM 785 O O . TYR A 1 98 ? -2.423 -2.052 -5.103 1.00 83.19 98 TYR A O 1
ATOM 793 N N . LEU A 1 99 ? -4.654 -1.798 -5.240 1.00 88.69 99 LEU A N 1
ATOM 794 C CA . LEU A 1 99 ? -4.929 -1.634 -3.826 1.00 88.69 99 LEU A CA 1
ATOM 795 C C . LEU A 1 99 ? -5.749 -2.822 -3.334 1.00 88.69 99 LEU A C 1
ATOM 797 O O . LEU A 1 99 ? -6.683 -3.257 -4.013 1.00 88.69 99 LEU A O 1
ATOM 801 N N . LEU A 1 100 ? -5.424 -3.313 -2.139 1.00 92.19 100 LEU A N 1
ATOM 802 C CA . LEU A 1 100 ? -6.340 -4.149 -1.372 1.00 92.19 100 LEU A CA 1
ATOM 803 C C . LEU A 1 100 ? -7.208 -3.236 -0.517 1.00 92.19 100 LEU A C 1
ATOM 805 O O . LEU A 1 100 ? -6.699 -2.516 0.343 1.00 92.19 100 LEU A O 1
ATOM 809 N N . ILE A 1 101 ? -8.513 -3.271 -0.756 1.00 92.69 101 ILE A N 1
ATOM 810 C CA . ILE A 1 101 ? -9.500 -2.422 -0.096 1.00 92.69 101 ILE A CA 1
ATOM 811 C C . ILE A 1 101 ? -10.572 -3.268 0.589 1.00 92.69 101 ILE A C 1
ATOM 813 O O . ILE A 1 101 ? -11.057 -4.264 0.046 1.00 92.69 101 ILE A O 1
ATOM 817 N N . LYS A 1 102 ? -10.960 -2.855 1.793 1.00 93.75 102 LYS A N 1
ATOM 818 C CA . LYS A 1 102 ? -12.140 -3.360 2.498 1.00 93.75 102 LYS A CA 1
ATOM 819 C C . LYS A 1 102 ? -12.715 -2.281 3.416 1.00 93.75 102 LYS A C 1
ATOM 821 O O . LYS A 1 102 ? -12.137 -1.210 3.573 1.00 93.75 102 LYS A O 1
ATOM 826 N N . THR A 1 103 ? -13.838 -2.578 4.044 1.00 92.50 103 THR A N 1
ATOM 827 C CA . THR A 1 103 ? -14.360 -1.873 5.223 1.00 92.50 103 THR A CA 1
ATOM 828 C C . THR A 1 103 ? -14.507 -2.902 6.342 1.00 92.50 103 THR A C 1
ATOM 830 O O . THR A 1 103 ? -14.622 -4.099 6.068 1.00 92.50 103 THR A O 1
ATOM 833 N N . ALA A 1 104 ? -14.491 -2.483 7.610 1.00 88.56 104 ALA A N 1
ATOM 834 C CA . ALA A 1 104 ? -14.795 -3.422 8.694 1.00 88.56 104 ALA A CA 1
ATOM 835 C C . ALA A 1 104 ? -16.270 -3.852 8.637 1.00 88.56 104 ALA A C 1
ATOM 837 O O . ALA A 1 104 ? -16.601 -5.011 8.885 1.00 88.56 104 ALA A O 1
ATOM 838 N N . GLN A 1 105 ? -17.158 -2.908 8.306 1.00 85.69 105 GLN A N 1
ATOM 839 C CA . GLN A 1 105 ? -18.591 -3.103 8.108 1.00 85.69 105 GLN A CA 1
ATOM 840 C C . GLN A 1 105 ? -19.137 -2.118 7.064 1.00 85.69 105 GLN A C 1
ATOM 842 O O . GLN A 1 105 ? -18.577 -1.050 6.836 1.00 85.69 105 GLN A O 1
ATOM 847 N N . GLY A 1 106 ? -20.291 -2.444 6.484 1.00 83.62 106 GLY A N 1
ATOM 848 C CA . GLY A 1 106 ? -20.986 -1.568 5.541 1.00 83.62 106 GLY A CA 1
ATOM 849 C C . GLY A 1 106 ? -20.491 -1.704 4.103 1.00 83.62 106 GLY A C 1
ATOM 850 O O . GLY A 1 106 ? -19.739 -2.620 3.772 1.00 83.62 106 GLY A O 1
ATOM 851 N N . ASP A 1 107 ? -20.974 -0.806 3.254 1.00 85.12 107 ASP A N 1
ATOM 852 C CA . ASP A 1 107 ? -20.756 -0.848 1.810 1.00 85.12 107 ASP A CA 1
ATOM 853 C C . ASP A 1 107 ? -19.441 -0.170 1.398 1.00 85.12 107 ASP A C 1
ATOM 855 O O . ASP A 1 107 ? -18.835 0.584 2.162 1.00 85.12 107 ASP A O 1
ATOM 859 N N . LEU A 1 108 ? -19.030 -0.412 0.153 1.00 84.00 108 LEU A N 1
ATOM 860 C CA . LEU A 1 108 ? -17.933 0.270 -0.536 1.00 84.00 108 LEU A CA 1
ATOM 861 C C . LEU A 1 108 ? -18.534 1.179 -1.625 1.00 84.00 108 LEU A C 1
ATOM 863 O O . LEU A 1 108 ? -18.488 0.837 -2.812 1.00 84.00 108 LEU A O 1
ATOM 867 N N . PRO A 1 109 ? -19.145 2.323 -1.255 1.00 68.94 109 PRO A N 1
ATOM 868 C CA . PRO A 1 109 ? -19.923 3.142 -2.186 1.00 68.94 109 PRO A CA 1
ATOM 869 C C . PRO A 1 109 ? -19.081 3.705 -3.336 1.00 68.94 109 PRO A C 1
ATOM 871 O O . PRO A 1 109 ? -19.578 3.796 -4.452 1.00 68.94 109 PRO A O 1
ATOM 874 N N . CYS A 1 110 ? -17.794 3.986 -3.103 1.00 74.00 110 CYS A N 1
ATOM 875 C CA . CYS A 1 110 ? -16.848 4.434 -4.132 1.00 74.00 110 CYS A CA 1
ATOM 876 C C . CYS A 1 110 ? -16.596 3.399 -5.245 1.00 74.00 110 CYS A C 1
ATOM 878 O O . CYS A 1 110 ? -15.974 3.735 -6.245 1.00 74.00 110 CYS A O 1
ATOM 880 N N . LEU A 1 111 ? -17.056 2.155 -5.071 1.00 77.50 111 LEU A N 1
ATOM 881 C CA . LEU A 1 111 ? -16.954 1.066 -6.048 1.00 77.50 111 LEU A CA 1
ATOM 882 C C . LEU A 1 111 ? -18.326 0.508 -6.454 1.00 77.50 111 LEU A C 1
ATOM 884 O O . LEU A 1 111 ? -18.394 -0.462 -7.203 1.00 77.50 111 LEU A O 1
ATOM 888 N N . GLY A 1 112 ? -19.423 1.052 -5.915 1.00 79.38 112 GLY A N 1
ATOM 889 C CA . GLY A 1 112 ? -20.765 0.492 -6.108 1.00 79.38 112 GLY A CA 1
ATOM 890 C C . GLY A 1 112 ? -20.946 -0.925 -5.543 1.00 79.38 112 GLY A C 1
ATOM 891 O O . GLY A 1 112 ? -21.908 -1.607 -5.894 1.00 79.38 112 GLY A O 1
ATOM 892 N N . VAL A 1 113 ? -20.039 -1.387 -4.674 1.00 82.06 113 VAL A N 1
ATOM 893 C CA . VAL A 1 113 ? -20.074 -2.739 -4.109 1.00 82.06 113 VAL A CA 1
ATOM 894 C C . VAL A 1 113 ? -20.801 -2.722 -2.768 1.00 82.06 113 VAL A C 1
ATOM 896 O O . VAL A 1 113 ? -20.404 -2.025 -1.831 1.00 82.06 113 VAL A O 1
ATOM 899 N N . LYS A 1 114 ? -21.865 -3.525 -2.669 1.00 83.19 114 LYS A N 1
ATOM 900 C CA . LYS A 1 114 ? -22.526 -3.812 -1.389 1.00 83.19 114 LYS A CA 1
ATOM 901 C C . LYS A 1 114 ? -21.618 -4.667 -0.510 1.00 83.19 114 LYS A C 1
ATOM 903 O O . LYS A 1 114 ? -20.852 -5.469 -1.037 1.00 83.19 114 LYS A O 1
ATOM 908 N N . LYS A 1 115 ? -21.731 -4.480 0.808 1.00 82.88 115 LYS A N 1
ATOM 909 C CA . LYS A 1 115 ? -20.982 -5.149 1.884 1.00 82.88 115 LYS A CA 1
ATOM 910 C C . LYS A 1 115 ? -20.270 -6.442 1.464 1.00 82.88 115 LYS A C 1
ATOM 912 O O . LYS A 1 115 ? -20.911 -7.426 1.093 1.00 82.88 115 LYS A O 1
ATOM 917 N N . LEU A 1 116 ? -18.948 -6.459 1.624 1.00 86.75 116 LEU A N 1
ATOM 918 C CA . LEU A 1 116 ? -18.145 -7.663 1.419 1.00 86.75 116 LEU A CA 1
ATOM 919 C C . LEU A 1 116 ? -18.413 -8.709 2.514 1.00 86.75 116 LEU A C 1
ATOM 921 O O . LEU A 1 116 ? -18.691 -8.339 3.662 1.00 86.75 116 LEU A O 1
ATOM 925 N N . PRO A 1 117 ? -18.281 -10.013 2.205 1.00 88.00 117 PRO A N 1
ATOM 926 C CA . PRO A 1 117 ? -18.208 -11.038 3.236 1.00 88.00 117 PRO A CA 1
ATOM 927 C C . PRO A 1 117 ? -17.075 -10.745 4.229 1.00 88.00 117 PRO A C 1
ATOM 929 O O . PRO A 1 117 ? -16.027 -10.209 3.863 1.00 88.00 117 PRO A O 1
ATOM 932 N N . SER A 1 118 ? -17.287 -11.099 5.497 1.00 86.38 118 SER A N 1
ATOM 933 C CA . SER A 1 118 ? -16.284 -10.916 6.549 1.00 86.38 118 SER A CA 1
ATOM 934 C C . SER A 1 118 ? -14.970 -11.610 6.185 1.00 86.38 118 SER A C 1
ATOM 936 O O . SER A 1 118 ? -14.971 -12.742 5.712 1.00 86.38 118 SER A O 1
ATOM 938 N N . GLY A 1 119 ? -13.851 -10.916 6.396 1.00 84.75 119 GLY A N 1
ATOM 939 C CA . GLY A 1 119 ? -12.513 -11.399 6.040 1.00 84.75 119 GLY A CA 1
ATOM 940 C C . GLY A 1 119 ? -12.119 -11.173 4.576 1.00 84.75 119 GLY A C 1
ATOM 941 O O . GLY A 1 119 ? -10.930 -11.160 4.273 1.00 84.75 119 GLY A O 1
ATOM 942 N N . CYS A 1 120 ? -13.062 -10.904 3.669 1.00 89.94 120 CYS A N 1
ATOM 943 C CA . CYS A 1 120 ? -12.733 -10.629 2.273 1.00 89.94 120 CYS A CA 1
ATOM 944 C C . CYS A 1 120 ? -12.181 -9.209 2.065 1.00 89.94 120 CYS A C 1
ATOM 946 O O . CYS A 1 120 ? -12.471 -8.269 2.808 1.00 89.94 120 CYS A O 1
ATOM 948 N N . SER A 1 121 ? -11.392 -9.058 1.005 1.00 92.00 121 SER A N 1
ATOM 949 C CA . SER A 1 121 ? -10.946 -7.776 0.463 1.00 92.00 121 SER A CA 1
ATOM 950 C C . SER A 1 121 ? -11.144 -7.770 -1.048 1.00 92.00 121 SER A C 1
ATOM 952 O O . SER A 1 121 ? -11.189 -8.827 -1.682 1.00 92.00 121 SER A O 1
ATOM 954 N N . LEU A 1 122 ? -11.282 -6.583 -1.628 1.00 91.56 122 LEU A N 1
ATOM 955 C CA . LEU A 1 122 ? -11.218 -6.415 -3.071 1.00 91.56 122 LEU A CA 1
ATOM 956 C C . LEU A 1 122 ? -9.825 -5.971 -3.465 1.00 91.56 122 LEU A C 1
ATOM 958 O O . LEU A 1 122 ? -9.216 -5.124 -2.817 1.00 91.56 122 LEU A O 1
ATOM 962 N N . ARG A 1 123 ? -9.365 -6.505 -4.588 1.00 89.56 123 ARG A N 1
ATOM 963 C CA . ARG A 1 123 ? -8.174 -6.028 -5.267 1.00 89.56 123 ARG A CA 1
ATOM 964 C C . ARG A 1 123 ? -8.605 -5.168 -6.447 1.00 89.56 123 ARG A C 1
ATOM 966 O O . ARG A 1 123 ? -9.119 -5.700 -7.426 1.00 89.56 123 ARG A O 1
ATOM 973 N N . ILE A 1 124 ? -8.395 -3.861 -6.351 1.00 86.94 124 ILE A N 1
ATOM 974 C CA . ILE A 1 124 ? -8.836 -2.889 -7.363 1.00 86.94 124 ILE A CA 1
ATOM 975 C C . ILE A 1 124 ? -7.656 -2.122 -7.945 1.00 86.94 124 ILE A C 1
ATOM 977 O O . ILE A 1 124 ? -6.653 -1.931 -7.261 1.00 86.94 124 ILE A O 1
ATOM 981 N N . SER A 1 125 ? -7.782 -1.653 -9.186 1.00 85.62 125 SER A N 1
ATOM 982 C CA . SER A 1 125 ? -6.879 -0.621 -9.706 1.00 85.62 125 SER A CA 1
ATOM 983 C C . SER A 1 125 ? -7.201 0.718 -9.038 1.00 85.62 125 SER A C 1
ATOM 985 O O . SER A 1 125 ? -8.373 1.053 -8.866 1.00 85.62 125 SER A O 1
ATOM 987 N N . LEU A 1 126 ? -6.177 1.509 -8.713 1.00 84.19 126 LEU A N 1
ATOM 988 C CA . LEU A 1 126 ? -6.314 2.869 -8.186 1.00 84.19 126 LEU A CA 1
ATOM 989 C C . LEU A 1 126 ? -7.178 3.764 -9.091 1.00 84.19 126 LEU A C 1
ATOM 991 O O . LEU A 1 126 ? -7.820 4.688 -8.609 1.00 84.19 126 LEU A O 1
ATOM 995 N N . GLU A 1 127 ? -7.206 3.506 -10.397 1.00 84.00 127 GLU A N 1
ATOM 996 C CA . GLU A 1 127 ? -8.015 4.273 -11.356 1.00 84.00 127 GLU A CA 1
ATOM 997 C C . GLU A 1 127 ? -9.522 4.066 -11.188 1.00 84.00 127 GLU A C 1
ATOM 999 O O . GLU A 1 127 ? -10.302 4.929 -11.572 1.00 84.00 127 GLU A O 1
ATOM 1004 N N . GLN A 1 128 ? -9.936 2.947 -10.590 1.00 84.19 128 GLN A N 1
ATOM 1005 C CA . GLN A 1 128 ? -11.347 2.654 -10.328 1.00 84.19 128 GLN A CA 1
ATOM 1006 C C . GLN A 1 128 ? -11.872 3.384 -9.088 1.00 84.19 128 GLN A C 1
ATOM 1008 O O . GLN A 1 128 ? -13.072 3.355 -8.826 1.00 84.19 128 GLN A O 1
ATOM 1013 N N . LEU A 1 129 ? -10.986 4.004 -8.301 1.00 85.56 129 LEU A N 1
ATOM 1014 C CA . LEU A 1 129 ? -11.356 4.673 -7.066 1.00 85.56 129 LEU A CA 1
ATOM 1015 C C . LEU A 1 129 ? -11.592 6.165 -7.308 1.00 85.56 129 LEU A C 1
ATOM 1017 O O . LEU A 1 129 ? -10.650 6.934 -7.517 1.00 85.56 129 LEU A O 1
ATOM 1021 N N . ASP A 1 130 ? -12.845 6.591 -7.177 1.00 85.50 130 ASP A N 1
ATOM 1022 C CA . ASP A 1 130 ? -13.162 8.012 -7.072 1.00 85.50 130 ASP A CA 1
ATOM 1023 C C . ASP A 1 130 ? -12.729 8.549 -5.698 1.00 85.50 130 ASP A C 1
ATOM 1025 O O . ASP A 1 130 ? -13.372 8.316 -4.672 1.00 85.50 130 ASP A O 1
ATOM 1029 N N . CYS A 1 131 ? -11.607 9.270 -5.685 1.00 85.38 131 CYS A N 1
ATOM 1030 C CA . CYS A 1 131 ? -11.035 9.861 -4.478 1.00 85.38 131 CYS A CA 1
ATOM 1031 C C . CYS A 1 131 ? -11.742 11.157 -4.045 1.00 85.38 131 CYS A C 1
ATOM 1033 O O . CYS A 1 131 ? -11.517 11.611 -2.926 1.00 85.38 131 CYS A O 1
ATOM 1035 N N . SER A 1 132 ? -12.592 11.758 -4.889 1.00 83.56 132 SER A N 1
ATOM 1036 C CA . SER A 1 132 ? -13.203 13.069 -4.614 1.00 83.56 132 SER A CA 1
ATOM 1037 C C . SER A 1 132 ? -14.209 13.036 -3.457 1.00 83.56 132 SER A C 1
ATOM 1039 O O . SER A 1 132 ? -14.369 14.019 -2.737 1.00 83.56 132 SER A O 1
ATOM 1041 N N . ALA A 1 133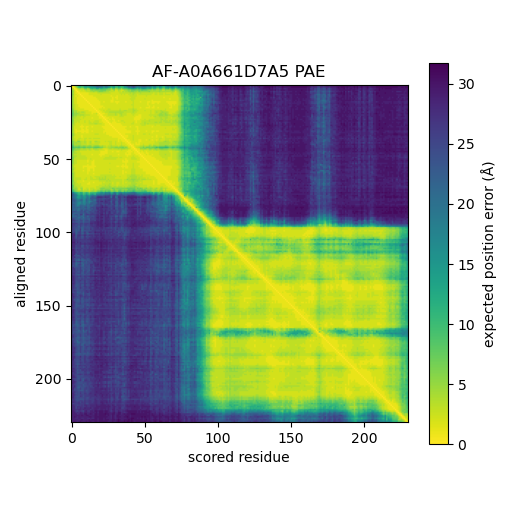 ? -14.852 11.887 -3.234 1.00 81.88 133 ALA A N 1
ATOM 1042 C CA . ALA A 1 133 ? -15.823 11.684 -2.160 1.00 81.88 133 ALA A CA 1
ATOM 1043 C C . ALA A 1 133 ? -15.211 11.089 -0.874 1.00 81.88 133 ALA A C 1
ATOM 1045 O O . ALA A 1 133 ? -15.912 10.913 0.130 1.00 81.88 133 ALA A O 1
ATOM 1046 N N . VAL A 1 134 ? -13.917 10.750 -0.882 1.00 88.69 134 VAL A N 1
ATOM 1047 C CA . VAL A 1 134 ? -13.256 10.053 0.227 1.00 88.69 134 VAL A CA 1
ATOM 1048 C C . VAL A 1 134 ? -12.828 11.056 1.295 1.00 88.69 134 VAL A C 1
ATOM 1050 O O . VAL A 1 134 ? -11.866 11.791 1.127 1.00 88.69 134 VAL A O 1
ATOM 1053 N N . LYS A 1 135 ? -13.532 11.064 2.432 1.00 91.75 135 LYS A N 1
ATOM 1054 C CA . LYS A 1 135 ? -13.246 11.983 3.554 1.00 91.75 135 LYS A CA 1
ATOM 1055 C C . LYS A 1 135 ? -12.221 11.448 4.550 1.00 91.75 135 LYS A C 1
ATOM 1057 O O . LYS A 1 135 ? -11.580 12.216 5.264 1.00 91.75 135 LYS A O 1
ATOM 1062 N N . GLN A 1 136 ? -12.111 10.130 4.647 1.00 94.44 136 GLN A N 1
ATOM 1063 C CA . GLN A 1 136 ? -11.212 9.461 5.575 1.00 94.44 136 GLN A CA 1
ATOM 1064 C C . GLN A 1 136 ? -10.844 8.076 5.053 1.00 94.44 136 GLN A C 1
ATOM 1066 O O . GLN A 1 136 ? -11.682 7.404 4.445 1.00 94.44 136 GLN A O 1
ATOM 1071 N N . ILE A 1 137 ? -9.606 7.666 5.311 1.00 95.56 137 ILE A N 1
ATOM 1072 C CA . ILE A 1 137 ? -9.084 6.334 5.005 1.00 95.56 137 ILE A CA 1
ATOM 1073 C C . ILE A 1 137 ? -8.298 5.788 6.193 1.00 95.56 137 ILE A C 1
ATOM 1075 O O . ILE A 1 137 ? -7.730 6.551 6.975 1.00 95.56 137 ILE A O 1
ATOM 1079 N N . ILE A 1 138 ? -8.232 4.464 6.287 1.00 97.19 138 ILE A N 1
ATOM 1080 C CA . ILE A 1 138 ? -7.364 3.748 7.220 1.00 97.19 138 ILE A CA 1
ATOM 1081 C C . ILE A 1 138 ? -6.333 2.976 6.403 1.00 97.19 138 ILE A C 1
ATOM 1083 O O . ILE A 1 138 ? -6.693 2.274 5.462 1.00 97.19 138 ILE A O 1
ATOM 1087 N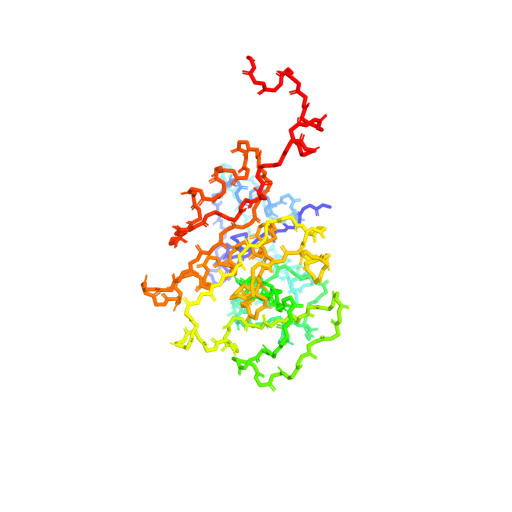 N . ILE A 1 139 ? -5.059 3.100 6.756 1.00 96.25 139 ILE A N 1
ATOM 1088 C CA . ILE A 1 139 ? -3.964 2.331 6.166 1.00 96.25 139 ILE A CA 1
ATOM 1089 C C . ILE A 1 139 ? -3.434 1.394 7.244 1.00 96.25 139 ILE A C 1
ATOM 1091 O O . ILE A 1 139 ? -2.903 1.855 8.253 1.00 96.25 139 ILE A O 1
ATOM 1095 N N . ILE A 1 140 ? -3.590 0.092 7.023 1.00 95.44 140 ILE A N 1
ATOM 1096 C CA . ILE A 1 140 ? -3.133 -0.960 7.929 1.00 95.44 140 ILE A CA 1
ATOM 1097 C C . ILE A 1 140 ? -1.802 -1.497 7.435 1.00 95.44 140 ILE A C 1
ATOM 1099 O O . ILE A 1 140 ? -1.685 -1.907 6.279 1.00 95.44 140 ILE A O 1
ATOM 1103 N N . GLU A 1 141 ? -0.807 -1.505 8.309 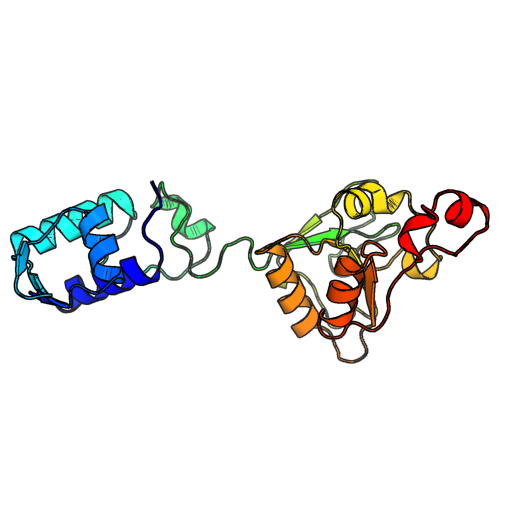1.00 90.62 141 GLU A N 1
ATOM 1104 C CA . GLU A 1 141 ? 0.522 -1.989 7.967 1.00 90.62 141 GLU A CA 1
ATOM 1105 C C . GLU A 1 141 ? 0.644 -3.515 8.014 1.00 90.62 141 GLU A C 1
ATOM 1107 O O . GLU A 1 141 ? 1.119 -4.109 7.045 1.00 90.62 141 GLU A O 1
ATOM 1112 N N . ASN A 1 142 ? 0.145 -4.135 9.082 1.00 88.44 142 ASN A N 1
ATOM 1113 C CA . ASN A 1 142 ? 0.276 -5.564 9.332 1.00 88.44 142 ASN A CA 1
ATOM 1114 C C . ASN A 1 142 ? -0.813 -6.369 8.593 1.00 88.44 142 ASN A C 1
ATOM 1116 O O . ASN A 1 142 ? -2.004 -6.046 8.654 1.00 88.44 142 ASN A O 1
ATOM 1120 N N . GLN A 1 143 ? -0.412 -7.426 7.879 1.00 87.75 143 GLN A N 1
ATOM 1121 C CA . GLN A 1 143 ? -1.340 -8.231 7.078 1.00 87.75 143 GLN A CA 1
ATOM 1122 C C . GLN A 1 143 ? -2.352 -8.987 7.944 1.00 87.75 143 GLN A C 1
ATOM 1124 O O . GLN A 1 143 ? -3.538 -8.992 7.617 1.00 87.75 143 GLN A O 1
ATOM 1129 N N . ASP A 1 144 ? -1.922 -9.552 9.071 1.00 90.25 144 ASP A N 1
ATOM 1130 C CA . ASP A 1 144 ? -2.802 -10.306 9.966 1.00 90.25 144 ASP A CA 1
ATOM 1131 C C . ASP A 1 144 ? -3.880 -9.388 10.552 1.00 90.25 144 ASP A C 1
ATOM 1133 O O . ASP A 1 144 ? -5.066 -9.729 10.588 1.00 90.25 144 ASP A O 1
ATOM 1137 N N . CYS A 1 145 ? -3.493 -8.164 10.926 1.00 92.25 145 CYS A N 1
ATOM 1138 C CA . CYS A 1 145 ? -4.434 -7.131 11.352 1.00 92.25 145 CYS A CA 1
ATOM 1139 C C . CYS A 1 145 ? -5.419 -6.751 10.242 1.00 92.25 145 CYS A C 1
ATOM 1141 O O . CYS A 1 145 ? -6.607 -6.560 10.508 1.00 92.25 145 CYS A O 1
ATOM 1143 N N . TYR A 1 146 ? -4.947 -6.642 8.998 1.00 94.69 146 TYR A N 1
ATOM 1144 C CA . TYR A 1 146 ? -5.799 -6.331 7.855 1.00 94.69 146 TYR A CA 1
ATOM 1145 C C . TYR A 1 146 ? -6.809 -7.452 7.580 1.00 94.69 146 TYR A C 1
ATOM 1147 O O . TYR A 1 146 ? -7.994 -7.185 7.351 1.00 94.69 146 TYR A O 1
ATOM 1155 N N . ASP A 1 147 ? -6.387 -8.712 7.628 1.00 91.56 147 ASP A N 1
ATOM 1156 C CA . ASP A 1 147 ? -7.238 -9.877 7.373 1.00 91.56 147 ASP A CA 1
ATOM 1157 C C . ASP A 1 147 ? -8.296 -10.053 8.470 1.00 91.56 147 ASP A C 1
ATOM 1159 O O . ASP A 1 147 ? -9.491 -10.220 8.181 1.00 91.56 147 ASP A O 1
ATOM 1163 N N . LEU A 1 148 ? -7.899 -9.858 9.728 1.00 93.75 148 LEU A N 1
ATOM 1164 C CA . LEU A 1 148 ? -8.783 -9.920 10.892 1.00 93.75 148 LEU A CA 1
ATOM 1165 C C . LEU A 1 148 ? -9.512 -8.604 11.193 1.00 93.75 148 LEU A C 1
ATOM 1167 O O . LEU A 1 148 ? -10.249 -8.537 12.172 1.00 93.75 148 LEU A O 1
ATOM 1171 N N . TRP A 1 149 ? -9.390 -7.577 10.346 1.00 94.12 149 TRP A N 1
ATOM 1172 C CA . TRP A 1 149 ? -9.910 -6.227 10.614 1.00 94.12 149 TRP A CA 1
ATOM 1173 C C . TRP A 1 149 ? -11.391 -6.178 11.019 1.00 94.12 149 TRP A C 1
ATOM 1175 O O . TRP A 1 149 ? -11.799 -5.407 11.883 1.00 94.12 149 TRP A O 1
ATOM 1185 N N . HIS A 1 150 ? -12.202 -7.061 10.439 1.00 91.06 150 HIS A N 1
ATOM 1186 C CA . HIS A 1 150 ? -13.627 -7.207 10.739 1.00 91.06 150 HIS A CA 1
ATOM 1187 C C . HIS A 1 150 ? -13.933 -7.633 12.192 1.00 91.06 150 HIS A C 1
ATOM 1189 O O . HIS A 1 150 ? -15.076 -7.499 12.631 1.00 91.06 150 HIS A O 1
ATOM 1195 N N . GLN A 1 151 ? -12.943 -8.157 12.920 1.00 93.00 151 GLN A N 1
ATOM 1196 C CA . GLN A 1 151 ? -13.049 -8.595 14.316 1.00 93.00 151 GLN A CA 1
ATOM 1197 C C . GLN A 1 151 ? -12.648 -7.500 15.311 1.00 93.00 151 GLN A C 1
ATOM 1199 O O . GLN A 1 151 ? -12.929 -7.625 16.502 1.00 93.00 151 GLN A O 1
ATOM 1204 N N . PHE A 1 152 ? -12.009 -6.421 14.847 1.00 91.81 152 PHE A N 1
ATOM 1205 C CA . PHE A 1 152 ? -11.569 -5.344 15.725 1.00 91.81 152 PHE A CA 1
ATOM 1206 C C . PHE A 1 152 ? -12.770 -4.592 16.304 1.00 91.81 152 PHE A C 1
ATOM 1208 O O . PHE A 1 152 ? -13.736 -4.256 15.610 1.00 91.81 152 PHE A O 1
ATOM 1215 N N . ASN A 1 153 ? -12.694 -4.281 17.598 1.00 91.50 153 ASN A N 1
ATOM 1216 C CA . ASN A 1 153 ? -13.683 -3.439 18.256 1.00 91.50 153 ASN A CA 1
ATOM 1217 C C . ASN A 1 153 ? -13.418 -1.962 17.930 1.00 91.50 153 ASN A C 1
ATOM 1219 O O . ASN A 1 153 ? -12.723 -1.262 18.663 1.00 91.50 153 ASN A O 1
ATOM 1223 N N . LEU A 1 154 ? -13.948 -1.510 16.795 1.00 91.81 154 LEU A N 1
ATOM 1224 C CA . LEU A 1 154 ? -13.735 -0.156 16.291 1.00 91.81 154 LEU A CA 1
ATOM 1225 C C . LEU A 1 154 ? -14.811 0.829 16.775 1.00 91.81 154 LEU A C 1
ATOM 1227 O O . LEU A 1 154 ? -15.990 0.450 16.865 1.00 91.81 154 LEU A O 1
ATOM 1231 N N . PRO A 1 155 ? -14.452 2.113 16.971 1.00 90.94 155 PRO A N 1
ATOM 1232 C CA . PRO A 1 155 ? -15.421 3.201 17.049 1.00 90.94 155 PRO A CA 1
ATOM 1233 C C . PRO A 1 155 ? -16.390 3.163 15.861 1.00 90.94 155 PRO A C 1
ATOM 1235 O O . PRO A 1 155 ? -16.013 2.787 14.746 1.00 90.94 155 PRO A O 1
ATOM 1238 N N . LYS A 1 156 ? -17.660 3.521 16.087 1.00 89.94 156 LYS A N 1
ATOM 1239 C CA . LYS A 1 156 ? -18.728 3.367 15.079 1.00 89.94 156 LYS A CA 1
ATOM 1240 C C . LYS A 1 156 ? -18.397 4.104 13.779 1.00 89.94 156 LYS A C 1
ATOM 1242 O O . LYS A 1 156 ? -18.649 3.578 12.701 1.00 89.94 156 LYS A O 1
ATOM 1247 N N . GLU A 1 157 ? -17.795 5.277 13.897 1.00 90.56 157 GLU A N 1
ATOM 1248 C CA . GLU A 1 157 ? -17.362 6.152 12.814 1.00 90.56 157 GLU A CA 1
ATOM 1249 C C . GLU A 1 157 ? -16.241 5.566 11.944 1.00 90.56 157 GLU A C 1
ATOM 1251 O O . GLU A 1 157 ? -16.093 5.988 10.799 1.00 90.56 157 GLU A O 1
ATOM 1256 N N . LEU A 1 158 ? -15.481 4.588 12.455 1.00 93.12 158 LEU A N 1
ATOM 1257 C CA . LEU A 1 158 ? -14.400 3.925 11.721 1.00 93.12 158 LEU A CA 1
ATOM 1258 C C . LEU A 1 158 ? -14.849 2.637 11.024 1.00 93.12 158 LEU A C 1
ATOM 1260 O O . LEU A 1 158 ? -14.178 2.164 10.109 1.00 93.12 158 LEU A O 1
ATOM 1264 N N . LYS A 1 159 ? -16.003 2.074 11.405 1.00 91.31 159 LYS A N 1
ATOM 1265 C CA . LYS A 1 159 ? -16.460 0.776 10.881 1.00 91.31 159 LYS A CA 1
ATOM 1266 C C . LYS A 1 159 ? -16.683 0.784 9.370 1.00 91.31 159 LYS A C 1
ATOM 1268 O O . LYS A 1 159 ? -16.412 -0.218 8.717 1.00 91.31 159 LYS A O 1
ATOM 1273 N N . THR A 1 160 ? -17.139 1.905 8.820 1.00 90.44 160 THR A N 1
ATOM 1274 C CA . THR A 1 160 ? -17.436 2.064 7.387 1.00 90.44 160 THR A CA 1
ATOM 1275 C C . THR A 1 160 ? -16.318 2.755 6.611 1.00 90.44 160 THR A C 1
ATOM 1277 O O . THR A 1 160 ? -16.522 3.160 5.469 1.00 90.44 160 THR A O 1
ATOM 1280 N N . VAL A 1 161 ? -15.151 2.956 7.226 1.00 93.38 161 VAL A N 1
ATOM 1281 C CA . VAL A 1 161 ? -14.040 3.667 6.589 1.00 93.38 161 VAL A CA 1
ATOM 1282 C C . VAL A 1 161 ? -13.309 2.754 5.622 1.00 93.38 161 VAL A C 1
ATOM 1284 O O . VAL A 1 161 ? -13.027 1.592 5.931 1.00 93.38 161 VAL A O 1
ATOM 1287 N N . LEU A 1 162 ? -12.984 3.304 4.449 1.00 94.19 162 LEU A N 1
ATOM 1288 C CA . LEU A 1 162 ? -12.163 2.625 3.459 1.00 94.19 162 LEU A CA 1
ATOM 1289 C C . LEU A 1 162 ? -10.815 2.287 4.079 1.00 94.19 162 LEU A C 1
ATOM 1291 O O . LEU A 1 162 ? -10.059 3.162 4.498 1.00 94.19 162 LEU A O 1
ATOM 1295 N N . THR A 1 163 ? -10.557 0.993 4.154 1.00 95.50 163 THR A N 1
ATOM 1296 C CA . THR A 1 163 ? -9.396 0.420 4.807 1.00 95.50 163 THR A CA 1
ATOM 1297 C C . THR A 1 163 ? -8.520 -0.225 3.750 1.00 95.50 163 THR A C 1
ATOM 1299 O O . THR A 1 163 ? -8.973 -1.088 2.992 1.00 95.50 163 THR A O 1
ATOM 1302 N N . PHE A 1 164 ? -7.260 0.178 3.721 1.00 94.75 164 PHE A N 1
ATOM 1303 C CA . PHE A 1 164 ? -6.272 -0.277 2.764 1.00 94.75 164 PHE A CA 1
ATOM 1304 C C . PHE A 1 164 ? -5.157 -1.031 3.467 1.00 94.75 164 PHE A C 1
ATOM 1306 O O . PHE A 1 164 ? -4.705 -0.624 4.535 1.00 94.75 164 PHE A O 1
ATOM 1313 N N . TYR A 1 165 ? -4.694 -2.110 2.850 1.00 93.81 165 TYR A N 1
ATOM 1314 C CA . TYR A 1 165 ? -3.451 -2.740 3.271 1.00 93.81 165 TYR A CA 1
ATOM 1315 C C . TYR A 1 165 ? -2.277 -1.960 2.682 1.00 93.81 165 TYR A C 1
ATOM 1317 O O . TYR A 1 165 ? -2.243 -1.710 1.476 1.00 93.81 165 TYR A O 1
ATOM 1325 N N . ARG A 1 166 ? -1.317 -1.574 3.525 1.00 86.56 166 ARG A N 1
ATOM 1326 C CA . ARG A 1 166 ? -0.092 -0.895 3.096 1.00 86.56 166 ARG A CA 1
ATOM 1327 C C . ARG A 1 166 ? 0.759 -1.815 2.224 1.00 86.56 166 ARG A C 1
ATOM 1329 O O . ARG A 1 166 ? 1.247 -1.402 1.174 1.00 86.56 166 ARG A O 1
ATOM 1336 N N . GLY A 1 167 ? 0.940 -3.049 2.695 1.00 76.88 167 GLY A N 1
ATOM 1337 C CA . GLY A 1 167 ? 1.863 -4.020 2.129 1.00 76.88 167 GLY A CA 1
ATOM 1338 C C . GLY A 1 167 ? 3.315 -3.562 2.077 1.00 76.88 167 GLY A C 1
ATOM 1339 O O . GLY A 1 167 ? 3.711 -2.545 2.648 1.00 76.88 167 GLY A O 1
ATOM 1340 N N . HIS A 1 168 ? 4.109 -4.351 1.360 1.00 64.25 168 HIS A N 1
ATOM 1341 C CA . HIS A 1 168 ? 5.532 -4.119 1.141 1.00 64.25 168 HIS A CA 1
ATOM 1342 C C . HIS A 1 168 ? 5.797 -3.737 -0.324 1.00 64.25 168 HIS A C 1
ATOM 1344 O O . HIS A 1 168 ? 5.034 -4.114 -1.221 1.00 64.25 168 HIS A O 1
ATOM 1350 N N . ASP A 1 169 ? 6.871 -2.975 -0.553 1.00 63.62 169 ASP A N 1
ATOM 1351 C CA . ASP A 1 169 ? 7.424 -2.563 -1.852 1.00 63.62 169 ASP A CA 1
ATOM 1352 C C . ASP A 1 169 ? 6.405 -2.028 -2.877 1.00 63.62 169 ASP A C 1
ATOM 1354 O O . ASP A 1 169 ? 6.179 -0.825 -3.002 1.00 63.62 169 ASP A O 1
ATOM 1358 N N . VAL A 1 170 ? 5.805 -2.930 -3.654 1.00 53.84 170 VAL A N 1
ATOM 1359 C CA . VAL A 1 170 ? 4.851 -2.656 -4.738 1.00 53.84 170 VAL A CA 1
ATOM 1360 C C . VAL A 1 170 ? 3.546 -2.065 -4.202 1.00 53.84 170 VAL A C 1
ATOM 1362 O O . VAL A 1 170 ? 3.063 -1.064 -4.723 1.00 53.84 170 VAL A O 1
ATOM 1365 N N . GLN A 1 171 ? 2.997 -2.644 -3.133 1.00 60.75 171 GLN A N 1
ATOM 1366 C CA . GLN A 1 171 ? 1.723 -2.194 -2.557 1.00 60.75 171 GLN A CA 1
ATOM 1367 C C . GLN A 1 171 ? 1.884 -0.842 -1.848 1.00 60.75 171 GLN A C 1
ATOM 1369 O O . GLN A 1 171 ? 1.036 0.039 -1.979 1.00 60.75 171 GLN A O 1
ATOM 1374 N N . ALA A 1 172 ? 3.042 -0.621 -1.218 1.00 67.81 172 ALA A N 1
ATOM 1375 C CA . ALA A 1 172 ? 3.374 0.654 -0.593 1.00 67.81 172 ALA A CA 1
ATOM 1376 C C . ALA A 1 172 ? 3.428 1.805 -1.619 1.00 67.81 172 ALA A C 1
ATOM 1378 O O . ALA A 1 172 ? 3.005 2.922 -1.321 1.00 67.81 172 ALA A O 1
ATOM 1379 N N . ARG A 1 173 ? 3.877 1.535 -2.856 1.00 71.06 173 ARG A N 1
ATOM 1380 C CA . ARG A 1 173 ? 3.857 2.521 -3.951 1.00 71.06 173 ARG A CA 1
ATOM 1381 C C . ARG A 1 173 ? 2.434 2.883 -4.382 1.00 71.06 173 ARG A C 1
ATOM 1383 O O . ARG A 1 173 ? 2.132 4.072 -4.478 1.00 71.06 173 ARG A O 1
ATOM 1390 N N . ALA A 1 174 ? 1.547 1.900 -4.541 1.00 78.50 174 ALA A N 1
ATOM 1391 C CA . ALA A 1 174 ? 0.137 2.148 -4.857 1.00 78.50 174 ALA A CA 1
ATOM 1392 C C . ALA A 1 174 ? -0.543 3.023 -3.789 1.00 78.50 174 ALA A C 1
ATOM 1394 O O . ALA A 1 174 ? -1.317 3.927 -4.109 1.00 78.50 174 ALA A O 1
ATOM 1395 N N . ILE A 1 175 ? -0.209 2.802 -2.515 1.00 86.31 175 ILE A N 1
ATOM 1396 C CA . ILE A 1 175 ? -0.713 3.593 -1.386 1.00 86.31 175 ILE A CA 1
ATOM 1397 C C . ILE A 1 175 ? -0.185 5.027 -1.425 1.00 86.31 175 ILE A C 1
ATOM 1399 O O . ILE A 1 175 ? -0.947 5.967 -1.213 1.00 86.31 175 ILE A O 1
ATOM 1403 N N . HIS A 1 176 ? 1.088 5.233 -1.755 1.00 83.94 176 HIS A N 1
ATOM 1404 C CA . HIS A 1 176 ? 1.617 6.585 -1.944 1.00 83.94 176 HIS A CA 1
ATOM 1405 C C . HIS A 1 176 ? 0.922 7.315 -3.102 1.00 83.94 176 HIS A C 1
ATOM 1407 O O . HIS A 1 176 ? 0.586 8.493 -2.967 1.00 83.94 176 HIS A O 1
ATOM 1413 N N . HIS A 1 177 ? 0.646 6.623 -4.211 1.00 84.25 177 HIS A N 1
ATOM 1414 C CA . HIS A 1 177 ? -0.117 7.190 -5.325 1.00 84.25 177 HIS A CA 1
ATOM 1415 C C . HIS A 1 177 ? -1.555 7.534 -4.917 1.00 84.25 177 HIS A C 1
ATOM 1417 O O . HIS A 1 177 ? -2.034 8.620 -5.249 1.00 84.25 177 HIS A O 1
ATOM 1423 N N . LEU A 1 178 ? -2.221 6.658 -4.154 1.00 89.31 178 LEU A N 1
ATOM 1424 C CA . LEU A 1 178 ? -3.533 6.928 -3.566 1.00 89.31 178 LEU A CA 1
ATOM 1425 C C . LEU A 1 178 ? -3.500 8.221 -2.749 1.00 89.31 178 LEU A C 1
ATOM 1427 O O . LEU A 1 178 ? -4.254 9.143 -3.041 1.00 89.31 178 LEU A O 1
ATOM 1431 N N . ILE A 1 179 ? -2.589 8.315 -1.778 1.00 89.06 179 ILE A N 1
ATOM 1432 C CA . ILE A 1 179 ? -2.439 9.488 -0.907 1.00 89.06 179 ILE A CA 1
ATOM 1433 C C . ILE A 1 179 ? -2.181 10.762 -1.725 1.00 89.06 179 ILE A C 1
ATOM 1435 O O . ILE A 1 179 ? -2.716 11.831 -1.409 1.00 89.06 179 ILE A O 1
ATOM 1439 N N . GLY A 1 180 ? -1.394 10.661 -2.798 1.00 88.00 180 GLY A N 1
ATOM 1440 C CA . GLY A 1 180 ? -1.157 11.755 -3.738 1.00 88.00 180 GLY A CA 1
ATOM 1441 C C . GLY A 1 180 ? -2.449 12.312 -4.346 1.00 88.00 180 GLY A C 1
ATOM 1442 O O . GLY A 1 180 ? -2.584 13.530 -4.446 1.00 88.00 180 GLY A O 1
ATOM 1443 N N . LYS A 1 181 ? -3.416 11.440 -4.661 1.00 88.69 181 LYS A N 1
ATOM 1444 C CA . LYS A 1 181 ? -4.722 11.793 -5.248 1.00 88.69 181 LYS A CA 1
ATOM 1445 C C . LYS A 1 181 ? -5.773 12.268 -4.237 1.00 88.69 181 LYS A C 1
ATOM 1447 O O . LYS A 1 181 ? -6.776 12.841 -4.652 1.00 88.69 181 LYS A O 1
ATOM 1452 N N . LEU A 1 182 ? -5.574 12.037 -2.938 1.00 90.75 182 LEU A N 1
ATOM 1453 C CA . LEU A 1 182 ? -6.524 12.471 -1.909 1.00 90.75 182 LEU A CA 1
ATOM 1454 C C . LEU A 1 182 ? -6.556 13.996 -1.772 1.00 90.75 182 LEU A C 1
ATOM 1456 O O . LEU A 1 182 ? -5.510 14.660 -1.816 1.00 90.75 182 LEU A O 1
ATOM 1460 N N . LEU A 1 183 ? -7.751 14.527 -1.511 1.00 91.69 183 LEU A N 1
ATOM 1461 C CA . LEU A 1 183 ? -7.946 15.939 -1.194 1.00 91.69 183 LEU A CA 1
ATOM 1462 C C . LEU A 1 183 ? -7.204 16.311 0.106 1.00 91.69 183 LEU A C 1
ATOM 1464 O O . LEU A 1 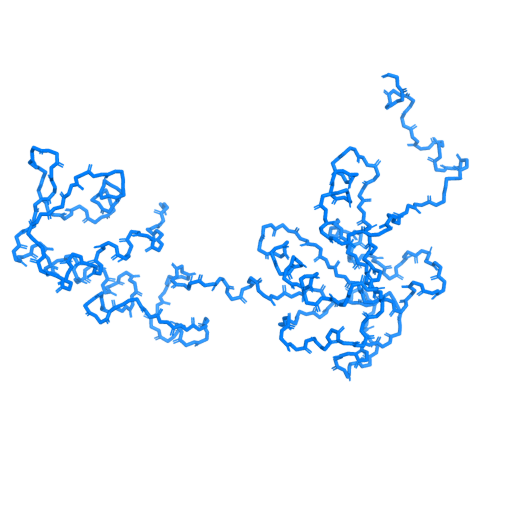183 ? -7.094 15.454 0.991 1.00 91.69 183 LEU A O 1
ATOM 1468 N N . PRO A 1 184 ? -6.688 17.546 0.249 1.00 89.56 184 PRO A N 1
ATOM 1469 C CA . PRO A 1 184 ? -5.909 17.970 1.420 1.00 89.56 184 PRO A CA 1
ATOM 1470 C C . PRO A 1 184 ? -6.593 17.738 2.776 1.00 89.56 184 PRO A C 1
ATOM 1472 O O . PRO A 1 184 ? -5.923 17.450 3.762 1.00 89.56 184 PRO A O 1
ATOM 1475 N N . GLU A 1 185 ? -7.918 17.838 2.824 1.00 92.81 185 GLU A N 1
ATOM 1476 C CA . GLU A 1 185 ? -8.757 17.656 4.010 1.00 92.81 185 GLU A CA 1
ATOM 1477 C C . GLU A 1 185 ? -9.055 16.188 4.354 1.00 92.81 185 GLU A C 1
ATOM 1479 O O . GLU A 1 185 ? -9.678 15.903 5.382 1.00 92.81 185 GLU A O 1
ATOM 1484 N N . THR A 1 186 ? -8.627 15.246 3.508 1.00 94.75 186 THR A N 1
ATOM 1485 C CA . THR A 1 186 ? -8.854 13.816 3.732 1.00 94.75 186 THR A CA 1
ATOM 1486 C C . THR A 1 186 ? -8.069 13.345 4.949 1.00 94.75 186 THR A C 1
ATOM 1488 O O . THR A 1 186 ? -6.845 13.466 5.000 1.00 94.75 186 THR A O 1
ATOM 1491 N N . ARG A 1 187 ? -8.751 12.730 5.919 1.00 96.00 187 ARG A N 1
ATOM 1492 C CA . ARG A 1 187 ? -8.082 12.140 7.086 1.00 96.00 187 ARG A CA 1
ATOM 1493 C C . ARG A 1 187 ? -7.406 10.831 6.701 1.00 96.00 187 ARG A C 1
ATOM 1495 O O . ARG A 1 187 ? -8.079 9.830 6.464 1.00 96.00 187 ARG A O 1
ATOM 1502 N N . VAL A 1 188 ? -6.079 10.831 6.675 1.00 96.75 188 VAL A N 1
ATOM 1503 C CA . VAL A 1 188 ? -5.279 9.607 6.553 1.00 96.75 188 VAL A CA 1
ATOM 1504 C C . VAL A 1 188 ? -4.945 9.099 7.953 1.00 96.75 188 VAL A C 1
ATOM 1506 O O . VAL A 1 188 ? -4.208 9.757 8.694 1.00 96.75 188 VAL A O 1
ATOM 1509 N N . ILE A 1 189 ? -5.528 7.957 8.316 1.00 97.69 189 ILE A N 1
ATOM 1510 C CA . ILE A 1 189 ? -5.366 7.301 9.615 1.00 97.69 189 ILE A CA 1
ATOM 1511 C C . ILE A 1 189 ? -4.443 6.096 9.428 1.00 97.69 189 ILE A C 1
ATOM 1513 O O . ILE A 1 189 ? -4.714 5.232 8.595 1.00 97.69 189 ILE A O 1
ATOM 1517 N N . ILE A 1 190 ? -3.366 6.020 10.202 1.00 96.50 190 ILE A N 1
ATOM 1518 C CA . ILE A 1 190 ? -2.427 4.896 10.163 1.00 96.50 190 ILE A CA 1
ATOM 1519 C C . ILE A 1 190 ? -2.758 3.927 11.290 1.00 96.50 190 ILE A C 1
ATOM 1521 O O . ILE A 1 190 ? -2.959 4.346 12.426 1.00 96.50 190 ILE A O 1
ATOM 1525 N N . PHE A 1 191 ? -2.805 2.636 10.978 1.00 96.12 191 PHE A N 1
ATOM 1526 C CA . PHE A 1 191 ? -2.873 1.557 11.952 1.00 96.12 191 PHE A CA 1
ATOM 1527 C C . PHE A 1 191 ? -1.658 0.652 11.747 1.00 96.12 191 PHE A C 1
ATOM 1529 O O . PHE A 1 191 ? -1.589 -0.127 10.795 1.00 96.12 191 PHE A O 1
ATOM 1536 N N . ALA A 1 192 ? -0.666 0.830 12.609 1.00 91.38 192 ALA A N 1
ATOM 1537 C CA . ALA A 1 192 ? 0.589 0.096 12.593 1.00 91.38 192 ALA A CA 1
ATOM 1538 C C . ALA A 1 192 ? 0.867 -0.446 13.994 1.00 91.38 192 ALA A C 1
ATOM 1540 O O . ALA A 1 192 ? 0.253 0.008 14.966 1.00 91.38 192 ALA A O 1
ATOM 1541 N N . ASP A 1 193 ? 1.799 -1.387 14.083 1.00 87.19 193 ASP A N 1
ATOM 1542 C CA . ASP A 1 193 ? 2.245 -1.910 15.367 1.00 87.19 193 ASP A CA 1
ATOM 1543 C C . ASP A 1 193 ? 2.785 -0.771 16.245 1.00 87.19 193 ASP A C 1
ATOM 1545 O O . ASP A 1 193 ? 3.409 0.184 15.770 1.00 87.19 193 ASP A O 1
ATOM 1549 N N . TYR A 1 194 ? 2.484 -0.829 17.544 1.00 86.06 194 TYR A N 1
ATOM 1550 C CA . TYR A 1 194 ? 2.862 0.218 18.492 1.00 86.06 194 TYR A CA 1
ATOM 1551 C C . TYR A 1 194 ? 4.305 0.021 18.975 1.00 86.06 194 TYR A C 1
ATOM 1553 O O . TYR A 1 194 ? 4.565 -0.174 20.159 1.00 86.06 194 TYR A O 1
ATOM 1561 N N . ASP A 1 195 ? 5.234 0.050 18.021 1.00 84.94 195 ASP A N 1
ATOM 1562 C CA . ASP A 1 195 ? 6.678 -0.070 18.207 1.00 84.94 195 ASP A CA 1
ATOM 1563 C C . ASP A 1 195 ? 7.418 1.074 17.466 1.00 84.94 195 ASP A C 1
ATOM 1565 O O . ASP A 1 195 ? 6.801 1.856 16.728 1.00 84.94 195 ASP A O 1
ATOM 1569 N N . PRO A 1 196 ? 8.747 1.228 17.627 1.00 84.31 196 PRO A N 1
ATOM 1570 C CA . PRO A 1 196 ? 9.489 2.282 16.935 1.00 84.31 196 PRO A CA 1
ATOM 1571 C C . PRO A 1 196 ? 9.381 2.246 15.399 1.00 84.31 196 PRO A C 1
ATOM 1573 O O . PRO A 1 196 ? 9.432 3.300 14.756 1.00 84.31 196 PRO A O 1
ATOM 1576 N N . ALA A 1 197 ? 9.235 1.067 14.786 1.00 80.06 197 ALA A N 1
ATOM 1577 C CA . ALA A 1 197 ? 9.128 0.928 13.337 1.00 80.06 197 ALA A CA 1
ATOM 1578 C C . ALA A 1 197 ? 7.747 1.377 12.834 1.00 80.06 197 ALA A C 1
ATOM 1580 O O . ALA A 1 197 ? 7.670 2.171 11.890 1.00 80.06 197 ALA A O 1
ATOM 1581 N N . GLY A 1 198 ? 6.671 0.953 13.494 1.00 83.81 198 GLY A N 1
ATOM 1582 C CA . GLY A 1 198 ? 5.302 1.367 13.208 1.00 83.81 198 GLY A CA 1
ATOM 1583 C C . GLY A 1 198 ? 5.081 2.859 13.449 1.00 83.81 198 GLY A C 1
ATOM 1584 O O . GLY A 1 198 ? 4.487 3.538 12.605 1.00 83.81 198 GLY A O 1
ATOM 1585 N N . LEU A 1 199 ? 5.667 3.426 14.510 1.00 89.19 199 LEU A N 1
ATOM 1586 C CA . LEU A 1 199 ? 5.671 4.877 14.737 1.00 89.19 199 LEU A CA 1
ATOM 1587 C C . LEU A 1 199 ? 6.417 5.626 13.629 1.00 89.19 199 LEU A C 1
ATOM 1589 O O . LEU A 1 199 ? 5.928 6.637 13.119 1.00 89.19 199 LEU A O 1
ATOM 1593 N N . LYS A 1 200 ? 7.574 5.116 13.188 1.00 85.44 200 LYS A N 1
ATOM 1594 C CA . LYS A 1 200 ? 8.290 5.684 12.039 1.00 85.44 200 LYS A CA 1
ATOM 1595 C C . LYS A 1 200 ? 7.424 5.655 10.781 1.00 85.44 200 LYS A C 1
ATOM 1597 O O . LYS A 1 200 ? 7.391 6.646 10.053 1.00 85.44 200 LYS A O 1
ATOM 1602 N N . ILE A 1 201 ? 6.709 4.562 10.519 1.00 83.75 201 ILE A N 1
ATOM 1603 C CA . ILE A 1 201 ? 5.784 4.454 9.383 1.00 83.75 201 ILE A CA 1
ATOM 1604 C C . ILE A 1 201 ? 4.679 5.506 9.493 1.00 83.75 201 ILE A C 1
ATOM 1606 O O . ILE A 1 201 ? 4.443 6.234 8.529 1.00 83.75 201 ILE A O 1
ATOM 1610 N N . ALA A 1 202 ? 4.061 5.659 10.663 1.00 89.88 202 ALA A N 1
ATOM 1611 C CA . ALA A 1 202 ? 3.014 6.651 10.884 1.00 89.88 202 ALA A CA 1
ATOM 1612 C C . ALA A 1 202 ? 3.489 8.095 10.655 1.00 89.88 202 ALA A C 1
ATOM 1614 O O . ALA A 1 202 ? 2.772 8.879 10.031 1.00 89.88 202 ALA A O 1
ATOM 1615 N N . CYS A 1 203 ? 4.705 8.423 11.099 1.00 89.06 203 CYS A N 1
ATOM 1616 C CA . CYS A 1 203 ? 5.308 9.751 10.948 1.00 89.06 203 CYS A CA 1
ATOM 1617 C C . CYS A 1 203 ? 5.825 10.040 9.531 1.00 89.06 203 CYS A C 1
ATOM 1619 O O . CYS A 1 203 ? 5.903 11.198 9.131 1.00 89.06 203 CYS A O 1
ATOM 1621 N N . THR A 1 204 ? 6.224 9.009 8.779 1.00 84.62 204 THR A N 1
ATOM 1622 C CA . THR A 1 204 ? 6.808 9.168 7.433 1.00 84.62 204 THR A CA 1
ATOM 1623 C C . THR A 1 204 ? 5.802 8.958 6.307 1.00 84.62 204 THR A C 1
ATOM 1625 O O . THR A 1 204 ? 6.084 9.326 5.166 1.00 84.62 204 THR A O 1
ATOM 1628 N N . THR A 1 205 ? 4.621 8.407 6.604 1.00 84.75 205 THR A N 1
ATOM 1629 C CA . THR A 1 205 ? 3.548 8.265 5.619 1.00 84.75 205 THR A CA 1
ATOM 1630 C C . THR A 1 205 ? 3.019 9.650 5.226 1.00 84.75 205 THR A C 1
ATOM 1632 O O . THR A 1 205 ? 2.579 10.406 6.098 1.00 84.75 205 THR A O 1
ATOM 1635 N N . PRO A 1 206 ? 3.027 10.013 3.929 1.00 84.56 206 PRO A N 1
ATOM 1636 C CA . PRO A 1 206 ? 2.576 11.330 3.494 1.00 84.56 206 PRO A CA 1
ATOM 1637 C C . PRO A 1 206 ? 1.125 11.605 3.897 1.00 84.56 206 PRO A C 1
ATOM 1639 O O . PRO A 1 206 ? 0.292 10.702 3.893 1.00 84.56 206 PRO A O 1
ATOM 1642 N N . LYS A 1 207 ? 0.816 12.863 4.235 1.00 89.31 207 LYS A N 1
ATOM 1643 C CA . LYS A 1 207 ? -0.524 13.321 4.660 1.00 89.31 207 LYS A CA 1
ATOM 1644 C C . LYS A 1 207 ? -1.137 12.538 5.837 1.00 89.31 207 LYS A C 1
ATOM 1646 O O . LYS A 1 207 ? -2.322 12.710 6.107 1.00 89.31 207 LYS A O 1
ATOM 1651 N N . SER A 1 208 ? -0.364 11.704 6.541 1.00 93.38 208 SER A N 1
ATOM 1652 C CA . SER A 1 208 ? -0.791 11.068 7.787 1.00 93.38 208 SER A CA 1
ATOM 1653 C C . SER A 1 208 ? -1.233 12.143 8.778 1.00 93.38 208 SER A C 1
ATOM 1655 O O . SER A 1 208 ? -0.524 13.123 9.001 1.00 93.38 208 SER A O 1
ATOM 1657 N N . THR A 1 209 ? -2.433 11.984 9.330 1.00 95.88 209 THR A N 1
ATOM 1658 C CA . THR A 1 209 ? -3.025 12.948 10.276 1.00 95.88 209 THR A CA 1
ATOM 1659 C C . THR A 1 209 ? -3.320 12.327 11.632 1.00 95.88 209 THR A C 1
ATOM 1661 O O . THR A 1 209 ? -3.410 13.050 12.619 1.00 95.88 209 THR A O 1
ATOM 1664 N N . HIS A 1 210 ? -3.493 11.006 11.690 1.00 95.94 210 HIS A N 1
ATOM 1665 C CA . HIS A 1 210 ? -3.885 10.294 12.900 1.00 95.94 210 HIS A CA 1
ATOM 1666 C C . HIS A 1 210 ? -3.177 8.940 12.966 1.00 95.94 210 HIS A C 1
ATOM 1668 O O . HIS A 1 210 ? -2.986 8.278 11.945 1.00 95.94 210 HIS A O 1
ATOM 1674 N N . LEU A 1 211 ? -2.864 8.508 14.184 1.00 94.75 211 LEU A N 1
ATOM 1675 C CA . LEU A 1 211 ? -2.461 7.144 14.501 1.00 94.75 211 LEU A CA 1
ATOM 1676 C C . LEU A 1 211 ? -3.599 6.489 15.283 1.00 94.75 211 LEU A C 1
ATOM 1678 O O . LEU A 1 211 ? -4.066 7.041 16.280 1.00 94.75 211 LEU A O 1
ATOM 1682 N N . LEU A 1 212 ? -4.055 5.328 14.826 1.00 94.25 212 LEU A N 1
ATOM 1683 C CA . LEU A 1 212 ? -5.016 4.519 15.555 1.00 94.25 212 LEU A CA 1
ATOM 1684 C C . LEU A 1 212 ? -4.255 3.625 16.534 1.00 94.25 212 LEU A C 1
ATOM 1686 O O . LEU A 1 212 ? -3.468 2.779 16.121 1.00 94.25 212 LEU A O 1
ATOM 1690 N N . ILE A 1 213 ? -4.502 3.814 17.826 1.00 90.69 213 ILE A N 1
ATOM 1691 C CA . ILE A 1 213 ? -3.911 3.014 18.902 1.00 90.69 213 ILE A CA 1
ATOM 1692 C C . ILE A 1 213 ? -5.013 2.315 19.701 1.00 90.69 213 ILE A C 1
ATOM 1694 O O . ILE A 1 213 ? -6.133 2.835 19.780 1.00 90.69 213 ILE A O 1
ATOM 1698 N N . PRO A 1 214 ? -4.732 1.147 20.304 1.00 86.25 214 PRO A N 1
ATOM 1699 C CA . PRO A 1 214 ? -5.659 0.547 21.249 1.00 86.25 214 PRO A CA 1
ATOM 1700 C C . PRO A 1 214 ? -5.862 1.473 22.450 1.00 86.25 214 PRO A C 1
ATOM 1702 O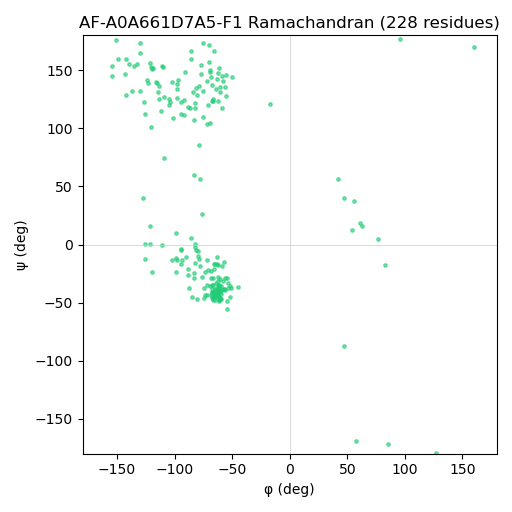 O . PRO A 1 214 ? -4.970 2.226 22.847 1.00 86.25 214 PRO A O 1
ATOM 1705 N N . GLN A 1 215 ? -7.036 1.385 23.072 1.00 87.69 215 GLN A N 1
ATOM 1706 C CA . GLN A 1 215 ? -7.239 2.012 24.369 1.00 87.69 215 GLN A CA 1
ATOM 1707 C C . GLN A 1 215 ? -6.288 1.363 25.381 1.00 87.69 215 GLN A C 1
ATOM 1709 O O . GLN A 1 215 ? -6.315 0.145 25.572 1.00 87.69 215 GLN A O 1
ATOM 1714 N N . ILE A 1 216 ? -5.456 2.180 26.028 1.00 85.38 216 ILE A N 1
ATOM 1715 C CA . ILE A 1 216 ? -4.551 1.712 27.076 1.00 85.38 216 ILE A CA 1
ATOM 1716 C C . ILE A 1 216 ? -5.408 1.327 28.281 1.00 85.38 216 ILE A C 1
ATOM 1718 O O . ILE A 1 216 ? -5.961 2.177 28.976 1.00 85.38 216 ILE A O 1
ATOM 1722 N N . THR A 1 217 ? -5.559 0.024 28.475 1.00 86.50 217 THR A N 1
ATOM 1723 C CA . THR A 1 217 ? -6.304 -0.583 29.578 1.00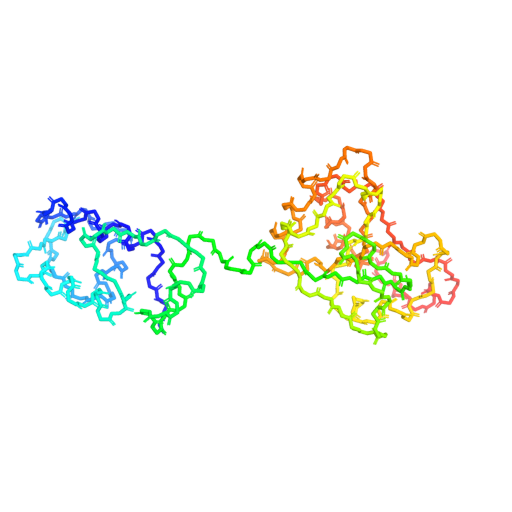 86.50 217 THR A CA 1
ATOM 1724 C C . THR A 1 217 ? -5.327 -1.286 30.522 1.00 86.50 217 THR A C 1
ATOM 1726 O O . THR A 1 217 ? -4.254 -1.704 30.071 1.00 86.50 217 THR A O 1
ATOM 1729 N N . PRO A 1 218 ? -5.649 -1.438 31.820 1.00 86.00 218 PRO A N 1
ATOM 1730 C CA . PRO A 1 218 ? -4.802 -2.180 32.754 1.00 86.00 218 PRO A CA 1
ATOM 1731 C C . PRO A 1 218 ? -4.469 -3.596 32.262 1.00 86.00 218 PRO A C 1
ATOM 1733 O O . PRO A 1 218 ? -3.336 -4.047 32.406 1.00 86.00 218 PRO A O 1
ATOM 1736 N N . GLU A 1 219 ? -5.420 -4.270 31.614 1.00 85.12 219 GLU A N 1
ATOM 1737 C CA . GLU A 1 219 ? -5.250 -5.613 31.053 1.00 85.12 219 GLU A CA 1
ATOM 1738 C C . GLU A 1 219 ? -4.250 -5.637 29.894 1.00 85.12 219 GLU A C 1
ATOM 1740 O O . GLU A 1 219 ? -3.517 -6.612 29.729 1.00 85.12 219 GLU A O 1
ATOM 1745 N N . LEU A 1 220 ? -4.215 -4.574 29.083 1.00 79.62 220 LEU A N 1
ATOM 1746 C CA . LEU A 1 220 ? -3.234 -4.427 28.012 1.00 79.62 220 LEU A CA 1
ATOM 1747 C C . LEU A 1 220 ? -1.845 -4.127 28.584 1.00 79.62 220 LEU A C 1
ATOM 1749 O O . LEU A 1 220 ? -0.873 -4.744 28.158 1.00 79.62 220 LEU A O 1
ATOM 1753 N N . MET A 1 221 ? -1.751 -3.239 29.580 1.00 79.94 221 MET A N 1
ATOM 1754 C CA . MET A 1 221 ? -0.474 -2.934 30.234 1.00 79.94 221 MET A CA 1
ATOM 1755 C C . MET A 1 221 ? 0.101 -4.150 30.968 1.00 79.94 221 MET A C 1
ATOM 1757 O O . MET A 1 221 ? 1.310 -4.351 30.959 1.00 79.94 221 MET A O 1
ATOM 1761 N N . ALA A 1 222 ? -0.742 -5.020 31.528 1.00 81.69 222 ALA A N 1
ATOM 1762 C CA . ALA A 1 222 ? -0.299 -6.263 32.162 1.00 81.69 222 ALA A CA 1
ATOM 1763 C C . ALA A 1 222 ? 0.349 -7.264 31.183 1.00 81.69 222 ALA A C 1
ATOM 1765 O O . ALA A 1 222 ? 1.021 -8.194 31.622 1.00 81.69 222 ALA A O 1
ATOM 1766 N N . LYS A 1 223 ? 0.146 -7.093 29.869 1.00 76.88 223 LYS A N 1
ATOM 1767 C CA . LYS A 1 223 ? 0.787 -7.892 28.811 1.00 76.88 223 LYS A CA 1
ATOM 1768 C C . LYS A 1 223 ? 2.055 -7.249 28.248 1.00 76.88 223 LYS A C 1
ATOM 1770 O O . LYS A 1 223 ? 2.689 -7.853 27.387 1.00 76.88 223 LYS A O 1
ATOM 1775 N N . SER A 1 224 ? 2.391 -6.035 28.681 1.00 69.06 224 SER A N 1
ATOM 1776 C CA . SER A 1 224 ? 3.623 -5.369 28.263 1.00 69.06 224 SER A CA 1
ATOM 1777 C C . SER A 1 224 ? 4.826 -5.944 29.008 1.00 69.06 224 SER A C 1
ATOM 1779 O O . SER A 1 224 ? 4.700 -6.357 30.165 1.00 69.06 224 SER A O 1
ATOM 1781 N N . TYR A 1 225 ? 5.984 -5.995 28.349 1.00 67.75 225 TYR A N 1
ATOM 1782 C CA . TYR A 1 225 ? 7.225 -6.394 29.000 1.00 67.75 225 TYR A CA 1
ATOM 1783 C C . TYR A 1 225 ? 7.798 -5.180 29.741 1.00 67.75 225 TYR A C 1
ATOM 1785 O O . TYR A 1 225 ? 8.046 -4.154 29.112 1.00 67.75 225 TYR A O 1
ATOM 1793 N N . PRO A 1 226 ? 8.018 -5.260 31.067 1.00 60.00 226 PRO A N 1
ATOM 1794 C CA . PRO A 1 226 ? 8.585 -4.152 31.838 1.00 60.00 226 PRO A CA 1
ATOM 1795 C C . PRO A 1 226 ? 9.937 -3.666 31.298 1.00 60.00 226 PRO A C 1
ATOM 1797 O O . PRO A 1 226 ? 10.251 -2.486 31.421 1.00 60.00 226 PRO A O 1
ATOM 1800 N N . ASP A 1 227 ? 10.700 -4.563 30.669 1.00 62.06 227 ASP A N 1
ATOM 1801 C CA . ASP A 1 227 ? 12.027 -4.290 30.112 1.00 62.06 227 ASP A CA 1
ATOM 1802 C C . ASP A 1 227 ? 11.996 -3.422 28.836 1.00 62.06 227 ASP A C 1
ATOM 1804 O O . ASP A 1 227 ? 13.029 -2.887 28.452 1.00 62.06 227 ASP A O 1
ATOM 1808 N N . ASP A 1 228 ? 10.831 -3.218 28.205 1.00 55.44 228 ASP A N 1
ATOM 1809 C CA . ASP A 1 228 ? 10.690 -2.359 27.013 1.00 55.44 228 ASP A CA 1
ATOM 1810 C C . ASP A 1 228 ? 10.619 -0.853 27.356 1.00 55.44 228 ASP A C 1
ATOM 1812 O O . ASP A 1 228 ? 10.583 -0.004 26.461 1.00 55.44 228 ASP A O 1
ATOM 1816 N N . TYR A 1 229 ? 10.572 -0.503 28.649 1.00 51.12 229 TYR A N 1
ATOM 1817 C CA . TYR A 1 229 ? 10.352 0.865 29.139 1.00 51.12 229 TYR A CA 1
ATOM 1818 C C . TYR A 1 229 ? 11.573 1.505 29.824 1.00 51.12 229 TYR A C 1
ATOM 1820 O O . TYR A 1 229 ? 11.467 2.656 30.262 1.00 51.12 229 TYR A O 1
ATOM 1828 N N . TYR A 1 230 ? 12.697 0.785 29.927 1.00 41.53 230 TYR A N 1
ATOM 1829 C CA . TYR A 1 230 ? 13.922 1.228 30.607 1.00 41.53 230 TYR A CA 1
ATOM 1830 C C . TYR A 1 230 ? 15.117 1.366 29.662 1.00 41.53 230 TYR A C 1
ATOM 1832 O O . TYR A 1 230 ? 15.356 0.448 28.850 1.00 41.53 230 TYR A O 1
#

Sequence (230 aa):
MAGLGRSHKQEVVKLLKQRKTQVTFSTLWQAIYKHFEIGSIDNKKLIFSSQDRECLRSSAIKEWGFDPRDGLPDGTRSDIAYYSTDDKLAAENPNDNYLLIKTAQGDLPCLGVKKLPSGCSLRISLEQLDCSAVKQIIIIENQDCYDLWHQFNLPKELKTVLTFYRGHDVQARAIHHLIGKLLPETRVIIFADYDPAGLKIACTTPKSTHLLIPQITPELMAKSYPDDYY

Solvent-accessible surface area (backbone atoms only — not comparable to full-atom values): 13366 Å² total; per-residue (Å²): 130,89,75,80,50,67,72,50,54,51,51,51,22,50,38,58,62,67,62,54,48,61,46,68,54,41,78,61,48,47,53,50,34,73,72,69,70,61,55,47,82,53,96,68,24,37,35,36,54,76,65,36,51,51,50,50,46,52,52,42,28,73,63,62,41,47,55,45,72,83,45,83,82,84,71,61,62,82,74,48,64,82,49,38,97,56,98,70,70,57,92,59,59,79,54,37,45,33,42,45,38,36,48,50,38,60,52,43,73,65,69,75,40,70,54,71,62,85,62,56,66,45,82,41,53,57,85,65,50,61,42,89,80,49,58,49,38,36,38,25,51,50,65,69,58,53,46,48,39,56,72,57,93,63,61,77,85,54,29,55,29,50,32,30,54,28,60,65,75,47,30,37,47,21,48,52,52,49,55,69,64,41,52,92,83,32,40,31,30,30,36,45,60,98,45,77,67,30,49,48,49,46,73,67,42,77,74,49,72,44,76,58,72,79,82,91,39,74,75,57,57,71,70,54,64,76,75,81,76,112

Nearest PDB structures (foldseek):
  6ekh-assembly1_Y  TM=4.673E-01  e=2.681E-01  Methanococcus maripaludis
  5t3y-assembly1_A  TM=4.203E-01  e=3.462E-01  Burkholderia multivorans
  6vga-assembly1_A  TM=4.094E-01  e=5.773E-01  synthetic construct
  3io5-assembly1_B  TM=4.731E-01  e=1.243E+00  Tequatrovirus T4
  8btn-assembly1_B  TM=4.727E-01  e=1.506E+00  Bacillus cereus MSX-D12

Radius of gyration: 24.84 Å; Cα contacts (8 Å, |Δi|>4): 330; chains: 1; bounding box: 63×34×70 Å

Mean predicted aligned error: 15.85 Å

pLDDT: mean 80.52, std 15.67, range [36.31, 97.69]